Protein AF-A0A1Q7BWZ0-F1 (afdb_monomer)

Sequence (257 aa):
MADEVLAACAPADRGRCTVEPVPTGIAMADAPSRAMRHDTTVRAAVTAIAEGRAHALVSAGMSGAVVTAAALGLGRNPGVRKPALAALLPSQDNPVVLLDVGASPELSAAILLQHAALGAAYAMRLLALPVPRIGLLSIGTEPGKGDRARRAADEALRASQPGYVGTVEGGDVPLGGPADVVVTDGFTGNVLLKGIEGAFALAGGVAPPRQVPRAAALLGVGGTVVVCHGAASGTDLASGIALAARLRQTNLVEVYR

Nearest PDB structures (foldseek):
  6a1k-assembly1_B  TM=8.900E-01  e=2.290E-22  Bacillus subtilis subsp. subtilis str. 168
  1vi1-assembly1_A  TM=9.118E-01  e=1.763E-20  Bacillus subtilis
  1vi1-assembly2_B  TM=8.757E-01  e=1.380E-20  Bacillus subtilis
  1u7n-assembly1_B  TM=8.865E-01  e=1.174E-19  Enterococcus faecalis
  1u7n-assembly1_A  TM=8.856E-01  e=2.601E-19  Enterococcus faecalis

Mean predicted aligned error: 5.03 Å

Radius of gyration: 18.25 Å; Cα contacts (8 Å, |Δi|>4): 504; chains: 1; bounding box: 47×43×49 Å

Secondary structure (DSSP, 8-state):
-HHHHHHHS-TTTGGG------SBPPPTTS-GGGGGSTTBHHHHHHHHHHTTS-SEEEE-S-HHHHHHHHHHHT-BPTT-SS-EEEEEE--SSS-EEEE-SSS-----HHHHHHHHHHHHHHHHHHS--SS--EEEE-S-SSTT-S-HHHHHHHHHHHHH-TTEEEEE-TTHHHH--S-SEEE--HHHHHHHHHHHHHHHHHTT----SS---SEEEEESBSSEEEEE-TT--HHHHHHHHHHHHHHHHTTGGGGG-

pLDDT: mean 90.09, std 9.1, range [47.84, 98.44]

Solvent-accessible surface area (backbone atoms only — not comparable to full-atom values): 13850 Å² total; per-residue (Å²): 108,72,67,57,54,50,65,72,39,56,80,86,52,40,85,78,60,84,88,79,92,59,91,32,78,74,55,82,88,53,64,49,71,62,39,74,45,85,59,28,47,65,34,52,51,32,47,32,37,65,71,66,78,38,78,61,43,73,41,49,51,44,60,57,26,49,50,51,23,38,47,70,60,44,29,57,26,77,94,45,89,69,50,35,22,36,31,54,36,69,28,73,73,46,64,21,33,40,29,14,45,49,56,40,71,70,78,40,29,71,53,46,52,51,43,45,53,53,44,40,54,48,37,32,49,77,68,66,31,94,72,38,29,33,20,39,60,33,86,38,70,56,91,82,43,48,56,74,39,53,43,52,24,52,59,53,35,75,76,70,42,82,42,51,68,49,53,31,41,76,70,46,52,56,42,26,74,82,34,43,25,39,28,41,37,8,51,63,28,29,53,50,51,53,49,51,56,49,52,33,57,73,70,74,49,77,88,60,101,61,92,61,41,57,30,23,39,46,40,47,30,64,49,49,39,27,39,29,44,78,82,56,49,74,67,30,51,52,33,24,49,52,48,44,52,50,46,59,75,49,44,54,61,64,78,48,109

Foldseek 3Di:
DVVVVLVPDDPVCSVVDDDDDFPDEAAQPHDLCVLVDCRYPLLVQLQCCLVVVDFEAEDQHHPSSNLVSQCVSQNFFPPDPFKAWWAFDAAQPDTATEIRQARAQDFALSNQLVRLVQQQLCCCLQVVDVFWAEAEEFQDQDQPGHDPRSNSNQVVCVVDPGNYQYHDYLVCNRHPDRGNYYTDGNVVNNVSVVVVVVVQVVVVHDDHPDDRAQWIWTTRGQHTYIHHHNPDDPVNSVSSVVVSVSCSVSVSNVVRD

Structure (mmCIF, N/CA/C/O backbone):
data_AF-A0A1Q7BWZ0-F1
#
_entry.id   AF-A0A1Q7BWZ0-F1
#
loop_
_atom_site.group_PDB
_atom_site.id
_atom_site.type_symbol
_atom_site.label_atom_id
_atom_site.label_alt_id
_atom_site.label_comp_id
_atom_site.label_asym_id
_atom_site.label_entity_id
_atom_site.label_seq_id
_atom_site.pdbx_PDB_ins_code
_atom_site.Cartn_x
_atom_site.Cartn_y
_atom_site.Cartn_z
_atom_site.occupancy
_atom_site.B_iso_or_equiv
_atom_site.auth_seq_id
_atom_site.auth_comp_id
_atom_site.auth_asym_id
_atom_site.auth_atom_id
_atom_site.pdbx_PDB_model_num
ATOM 1 N N . MET A 1 1 ? -8.675 11.700 24.344 1.00 71.25 1 MET A N 1
ATOM 2 C CA . MET A 1 1 ? -8.642 11.229 22.938 1.00 71.25 1 MET A CA 1
ATOM 3 C C . MET A 1 1 ? -9.980 10.677 22.438 1.00 71.25 1 MET A C 1
ATOM 5 O O . MET A 1 1 ? -10.543 11.297 21.552 1.00 71.25 1 MET A O 1
ATOM 9 N N . ALA A 1 2 ? -10.524 9.557 22.944 1.00 79.19 2 ALA A N 1
ATOM 10 C CA . ALA A 1 2 ? -11.797 9.019 22.419 1.00 79.19 2 ALA A CA 1
ATOM 11 C C . ALA A 1 2 ? -12.979 9.995 22.597 1.00 79.19 2 ALA A C 1
ATOM 13 O O . ALA A 1 2 ? -13.731 10.233 21.654 1.00 79.19 2 ALA A O 1
ATOM 14 N N . ASP A 1 3 ? -13.070 10.635 23.765 1.00 82.50 3 ASP A N 1
ATOM 15 C CA . ASP A 1 3 ? -14.103 11.638 24.049 1.00 82.50 3 ASP A CA 1
ATOM 16 C C . ASP A 1 3 ? -13.987 12.877 23.151 1.00 82.50 3 ASP A C 1
ATOM 18 O O . ASP A 1 3 ? -14.999 13.439 22.747 1.00 82.50 3 ASP A O 1
ATOM 22 N N . GLU A 1 4 ? -12.767 13.274 22.774 1.00 81.50 4 GLU A N 1
ATOM 23 C CA . GLU A 1 4 ? -12.532 14.385 21.840 1.00 81.50 4 GLU A CA 1
ATOM 24 C C . GLU A 1 4 ? -13.039 14.048 20.434 1.00 81.50 4 GLU A C 1
ATOM 26 O O . GLU A 1 4 ? -13.684 14.878 19.794 1.00 81.50 4 GLU A O 1
ATOM 31 N N . VAL A 1 5 ? -12.804 12.815 19.966 1.00 80.00 5 VAL A N 1
ATOM 32 C CA . VAL A 1 5 ? -13.324 12.343 18.674 1.00 80.00 5 VAL A CA 1
ATOM 33 C C . VAL A 1 5 ? -14.853 12.319 18.693 1.00 80.00 5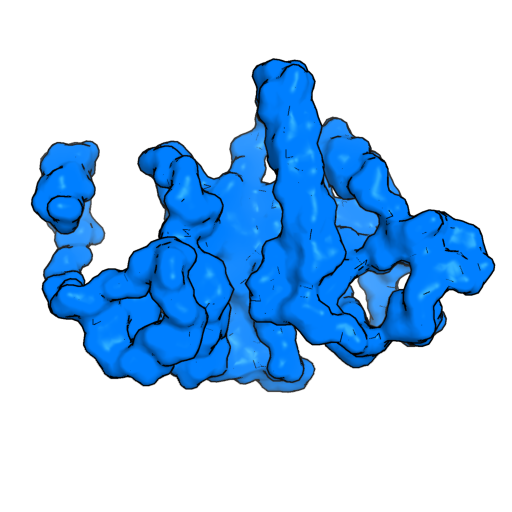 VAL A C 1
ATOM 35 O O . VAL A 1 5 ? -15.482 12.856 17.785 1.00 80.00 5 VAL A O 1
ATOM 38 N N . LEU A 1 6 ? -15.464 11.766 19.746 1.00 85.00 6 LEU A N 1
ATOM 39 C CA . LEU A 1 6 ? -16.923 11.734 19.891 1.00 85.00 6 LEU A CA 1
ATOM 40 C C . LEU A 1 6 ? -17.533 13.138 19.997 1.00 85.00 6 LEU A C 1
ATOM 42 O O . LEU A 1 6 ? -18.610 13.390 19.451 1.00 85.00 6 LEU A O 1
ATOM 46 N N . ALA A 1 7 ? -16.855 14.062 20.680 1.00 85.12 7 ALA A N 1
ATOM 47 C CA . ALA A 1 7 ? -17.281 15.451 20.783 1.00 85.12 7 ALA A CA 1
ATOM 48 C C . ALA A 1 7 ? -17.252 16.157 19.420 1.00 85.12 7 ALA A C 1
ATOM 50 O O . ALA A 1 7 ? -18.173 16.923 19.129 1.00 85.12 7 ALA A O 1
ATOM 51 N N . ALA A 1 8 ? -16.251 15.855 18.585 1.00 83.19 8 ALA A N 1
ATOM 52 C CA . ALA A 1 8 ? -16.118 16.377 17.226 1.00 83.19 8 ALA A CA 1
ATOM 53 C C . ALA A 1 8 ? -17.147 15.791 16.238 1.00 83.19 8 ALA A C 1
ATOM 55 O O . ALA A 1 8 ? -17.442 16.418 15.220 1.00 83.19 8 ALA A O 1
ATOM 56 N N . CYS A 1 9 ? -17.719 14.616 16.521 1.00 84.19 9 CYS A N 1
ATOM 57 C CA . CYS A 1 9 ? -18.805 14.054 15.721 1.00 84.19 9 CYS A CA 1
ATOM 58 C C . CYS A 1 9 ? -20.112 14.842 15.896 1.00 84.19 9 CYS A C 1
ATOM 60 O O . CYS A 1 9 ? -20.483 15.243 17.008 1.00 84.19 9 CYS A O 1
ATOM 62 N N . ALA A 1 10 ? -20.863 14.981 14.797 1.00 89.06 10 ALA A N 1
ATOM 63 C CA . ALA A 1 10 ? -22.220 15.511 14.836 1.00 89.06 10 ALA A CA 1
ATOM 64 C C . ALA A 1 10 ? -23.085 14.677 15.805 1.00 89.06 10 ALA A C 1
ATOM 66 O O . ALA A 1 10 ? -22.943 13.451 15.834 1.00 89.06 10 ALA A O 1
ATOM 67 N N . PRO A 1 11 ? -24.005 15.286 16.581 1.00 88.56 11 PRO A N 1
ATOM 68 C CA . PRO A 1 11 ? -24.795 14.561 17.579 1.00 88.56 11 PRO A CA 1
ATOM 69 C C . PRO A 1 11 ? -25.530 13.333 17.025 1.00 88.56 11 PRO A C 1
ATOM 71 O O . PRO A 1 11 ? -25.586 12.306 17.694 1.00 88.56 11 PRO A O 1
ATOM 74 N N . ALA A 1 12 ? -26.028 13.419 15.786 1.00 90.00 12 ALA A N 1
ATOM 75 C CA . ALA A 1 12 ? -26.708 12.321 15.100 1.00 90.00 12 ALA A CA 1
ATOM 76 C C . ALA A 1 12 ? -25.783 11.132 14.762 1.00 90.00 12 ALA A C 1
ATOM 78 O O . ALA A 1 12 ? -26.252 10.000 14.680 1.00 90.00 12 ALA A O 1
ATOM 79 N N . ASP A 1 13 ? -24.476 11.363 14.605 1.00 89.19 13 ASP A N 1
ATOM 80 C CA . ASP A 1 13 ? -23.501 10.321 14.266 1.00 89.19 13 ASP A CA 1
ATOM 81 C C . ASP A 1 13 ? -22.864 9.667 15.496 1.00 89.19 13 ASP A C 1
ATOM 83 O O . ASP A 1 13 ? -22.322 8.570 15.386 1.00 89.19 13 ASP A O 1
ATOM 87 N N . ARG A 1 14 ? -22.969 10.274 16.688 1.00 88.88 14 ARG A N 1
ATOM 88 C CA . ARG A 1 14 ? -22.376 9.720 17.922 1.00 88.88 14 ARG A CA 1
ATOM 89 C C . ARG A 1 14 ? -22.891 8.319 18.249 1.00 88.88 14 ARG A C 1
ATOM 91 O O . ARG A 1 14 ? -22.122 7.487 18.711 1.00 88.88 14 ARG A O 1
ATOM 98 N N . GLY A 1 15 ? -24.161 8.033 17.947 1.00 88.00 15 GLY A N 1
ATOM 99 C CA . GLY A 1 15 ? -24.757 6.701 18.122 1.00 88.00 15 GLY A CA 1
ATOM 100 C C . GLY A 1 15 ? -24.202 5.626 17.177 1.00 88.00 15 GLY A C 1
ATOM 101 O O . GLY A 1 15 ? -24.480 4.447 17.364 1.00 88.00 15 GLY A O 1
ATOM 102 N N . ARG A 1 16 ? -23.414 6.016 16.168 1.00 89.62 16 ARG A N 1
ATOM 103 C CA . ARG A 1 16 ? -22.746 5.121 15.210 1.00 89.62 16 ARG A CA 1
ATOM 104 C C . ARG A 1 16 ? -21.278 4.876 15.568 1.00 89.62 16 ARG A C 1
ATOM 106 O O . ARG A 1 16 ? -20.584 4.175 14.835 1.00 89.62 16 ARG A O 1
ATOM 113 N N . CYS A 1 17 ? -20.800 5.459 16.665 1.00 91.00 17 CYS A N 1
ATOM 114 C CA . CYS A 1 17 ? -19.444 5.294 17.161 1.00 91.00 17 CYS A CA 1
ATOM 115 C C . CYS A 1 17 ? -19.448 4.400 18.402 1.00 91.00 17 CYS A C 1
ATOM 117 O O . CYS A 1 17 ? -20.231 4.596 19.329 1.00 91.00 17 CYS A O 1
ATOM 119 N N . THR A 1 18 ? -18.531 3.439 18.446 1.00 91.00 18 THR A N 1
ATOM 120 C CA . THR A 1 18 ? -18.278 2.613 19.630 1.00 91.00 18 THR A CA 1
ATOM 121 C C . THR A 1 18 ? -16.829 2.799 20.044 1.00 91.00 18 THR A C 1
ATOM 123 O O . THR A 1 18 ? -15.936 2.802 19.198 1.00 91.00 18 THR A O 1
ATOM 126 N N . VAL A 1 19 ? -16.600 2.977 21.344 1.00 91.31 19 VAL A N 1
ATOM 127 C CA . VAL A 1 19 ? -15.260 3.109 21.918 1.00 91.31 19 VAL A CA 1
ATOM 128 C C . VAL A 1 19 ? -14.919 1.813 22.635 1.00 91.31 19 VAL A C 1
ATOM 130 O O . VAL A 1 19 ? -15.616 1.417 23.565 1.00 91.31 19 VAL A O 1
ATOM 133 N N . GLU A 1 20 ? -13.839 1.170 22.203 1.00 91.00 20 GLU A N 1
ATOM 134 C CA . GLU A 1 20 ? -13.251 0.015 22.878 1.00 91.00 20 GLU A CA 1
ATOM 135 C C . GLU A 1 20 ? -12.001 0.494 23.638 1.00 91.00 20 GLU A C 1
ATOM 137 O O . GLU A 1 20 ? -11.030 0.920 23.004 1.00 91.00 20 GLU A O 1
ATOM 142 N N . PRO A 1 21 ? -12.007 0.501 24.984 1.00 90.56 21 PRO A N 1
ATOM 143 C CA . PRO A 1 21 ? -10.833 0.881 25.759 1.00 90.56 21 PRO A CA 1
ATOM 144 C C . PRO A 1 21 ? -9.705 -0.136 25.574 1.00 90.56 21 PRO A C 1
ATOM 146 O O . PRO A 1 21 ? -9.876 -1.321 25.850 1.00 90.56 21 PRO A O 1
ATOM 149 N N . VAL A 1 22 ? -8.530 0.337 25.155 1.00 91.12 22 VAL A N 1
ATOM 150 C CA . VAL A 1 22 ? -7.322 -0.486 25.018 1.00 91.12 22 VAL A CA 1
ATOM 151 C C . VAL A 1 22 ? -6.174 0.216 25.748 1.00 91.12 22 VAL A C 1
ATOM 153 O O . VAL A 1 22 ? -5.953 1.404 25.506 1.00 91.12 22 VAL A O 1
ATOM 156 N N . PRO A 1 23 ? -5.448 -0.471 26.647 1.00 84.81 23 PRO A N 1
ATOM 157 C CA . PRO A 1 23 ? -4.527 0.182 27.577 1.00 84.81 23 PRO A CA 1
ATOM 158 C C . PRO A 1 23 ? -3.247 0.706 26.916 1.00 84.81 23 PRO A C 1
ATOM 160 O O . PRO A 1 23 ? -2.668 1.672 27.411 1.00 84.81 23 PRO A O 1
ATOM 163 N N . THR A 1 24 ? -2.805 0.103 25.806 1.00 89.12 24 THR A N 1
ATOM 164 C CA . THR A 1 24 ? -1.484 0.388 25.235 1.00 89.12 24 THR A CA 1
ATOM 165 C C . THR A 1 24 ? -1.582 0.885 23.791 1.00 89.12 24 THR A C 1
ATOM 167 O O . THR A 1 24 ? -1.997 0.171 22.879 1.00 89.12 24 THR A O 1
ATOM 170 N N . GLY A 1 25 ? -1.149 2.123 23.552 1.00 87.44 25 GLY A N 1
ATOM 171 C CA . GLY A 1 25 ? -0.831 2.627 22.213 1.00 87.44 25 GLY A CA 1
ATOM 172 C C . GLY A 1 25 ? 0.636 2.368 21.862 1.00 87.44 25 GLY A C 1
ATOM 173 O O . GLY A 1 25 ? 1.481 2.294 22.750 1.00 87.44 25 GLY A O 1
ATOM 174 N N . ILE A 1 26 ? 0.949 2.246 20.570 1.00 88.44 26 ILE A N 1
ATOM 175 C CA . ILE A 1 26 ? 2.337 2.180 20.085 1.00 88.44 26 ILE A CA 1
ATOM 176 C C . ILE A 1 26 ? 2.735 3.575 19.617 1.00 88.44 26 ILE A C 1
ATOM 178 O O . ILE A 1 26 ? 2.103 4.125 18.712 1.00 88.44 26 ILE A O 1
ATOM 182 N N . ALA A 1 27 ? 3.765 4.146 20.233 1.00 87.50 27 ALA A N 1
ATOM 183 C CA . ALA A 1 27 ? 4.277 5.459 19.864 1.00 87.50 27 ALA A CA 1
ATOM 184 C C . ALA A 1 27 ? 5.123 5.394 18.580 1.00 87.50 27 ALA A C 1
ATOM 186 O O . ALA A 1 27 ? 5.663 4.351 18.224 1.00 87.50 27 ALA A O 1
ATOM 187 N N . MET A 1 28 ? 5.309 6.529 17.901 1.00 84.19 28 MET A N 1
ATOM 188 C CA . MET A 1 28 ? 6.126 6.590 16.674 1.00 84.19 28 MET A CA 1
ATOM 189 C C . MET A 1 28 ? 7.615 6.294 16.908 1.00 84.19 28 MET A C 1
ATOM 191 O O . MET A 1 28 ? 8.310 5.902 15.977 1.00 84.19 28 MET A O 1
ATOM 195 N N . ALA A 1 29 ? 8.097 6.482 18.139 1.00 83.81 29 ALA A N 1
ATOM 196 C CA . ALA A 1 29 ? 9.470 6.180 18.545 1.00 83.81 29 ALA A CA 1
ATOM 197 C C . ALA A 1 29 ? 9.644 4.748 19.086 1.00 83.81 29 ALA A C 1
ATOM 199 O O . ALA A 1 29 ? 10.757 4.352 19.431 1.00 83.81 29 ALA A O 1
ATOM 200 N N . ASP A 1 30 ? 8.560 3.975 19.200 1.00 83.12 30 ASP A N 1
ATOM 201 C CA . ASP A 1 30 ? 8.634 2.594 19.663 1.00 83.12 30 ASP A CA 1
ATOM 202 C C . ASP A 1 30 ? 9.200 1.665 18.581 1.00 83.12 30 ASP A C 1
ATOM 204 O O . ASP A 1 30 ? 9.053 1.884 17.380 1.00 83.12 30 ASP A O 1
ATOM 208 N N . ALA A 1 31 ? 9.793 0.549 19.008 1.00 80.44 31 ALA A N 1
ATOM 209 C CA . ALA A 1 31 ? 10.188 -0.507 18.083 1.00 80.44 31 ALA A CA 1
ATOM 210 C C . ALA A 1 31 ? 8.950 -1.201 17.464 1.00 80.44 31 ALA A C 1
ATOM 212 O O . ALA A 1 31 ? 8.023 -1.549 18.205 1.00 80.44 31 ALA A O 1
ATOM 213 N N . PRO A 1 32 ? 8.947 -1.530 16.153 1.00 73.12 32 PRO A N 1
ATOM 214 C CA . PRO A 1 32 ? 7.844 -2.253 15.502 1.00 73.12 32 PRO A CA 1
ATOM 215 C C . PRO A 1 32 ? 7.463 -3.577 16.157 1.00 73.12 32 PRO A C 1
ATOM 217 O O . PRO A 1 32 ? 6.287 -3.936 16.181 1.00 73.12 32 PRO A O 1
ATOM 220 N N . SER A 1 33 ? 8.427 -4.265 16.770 1.00 77.94 33 SER A N 1
ATOM 221 C CA . SER A 1 33 ? 8.197 -5.507 17.512 1.00 77.94 33 SER A CA 1
ATOM 222 C C . SER A 1 33 ? 7.242 -5.347 18.700 1.00 77.94 33 SER A C 1
ATOM 224 O O . SER A 1 33 ? 6.630 -6.330 19.114 1.00 77.94 33 SER A O 1
ATOM 226 N N . ARG A 1 34 ? 7.020 -4.129 19.224 1.00 79.00 34 ARG A N 1
ATOM 227 C CA . ARG A 1 34 ? 5.993 -3.894 20.256 1.00 79.00 34 ARG A CA 1
ATOM 228 C C . ARG A 1 34 ? 4.581 -4.232 19.782 1.00 79.00 34 ARG A C 1
ATOM 230 O O . ARG A 1 34 ? 3.763 -4.610 20.615 1.00 79.00 34 ARG A O 1
ATOM 237 N N . ALA A 1 35 ? 4.315 -4.197 18.476 1.00 76.00 35 ALA A N 1
ATOM 238 C CA . ALA A 1 35 ? 3.039 -4.628 17.902 1.00 76.00 35 ALA A CA 1
ATOM 239 C C . ALA A 1 35 ? 2.723 -6.113 18.139 1.00 76.00 35 ALA A C 1
ATOM 241 O O . ALA A 1 35 ? 1.574 -6.526 18.015 1.00 76.00 35 ALA A O 1
ATOM 242 N N . MET A 1 36 ? 3.723 -6.916 18.517 1.00 75.25 36 MET A N 1
ATOM 243 C CA . MET A 1 36 ? 3.538 -8.325 18.864 1.00 75.25 36 MET A CA 1
ATOM 244 C C . MET A 1 36 ? 2.904 -8.520 20.250 1.00 75.25 36 MET A C 1
ATOM 246 O O . MET A 1 36 ? 2.445 -9.620 20.559 1.00 75.25 36 MET A O 1
ATOM 250 N N . ARG A 1 37 ? 2.847 -7.482 21.097 1.00 77.00 37 ARG A N 1
ATOM 251 C CA . ARG A 1 37 ? 2.166 -7.553 22.399 1.00 77.00 37 ARG A CA 1
ATOM 252 C C . ARG A 1 37 ? 0.649 -7.659 22.221 1.00 77.00 37 ARG A C 1
ATOM 254 O O . ARG A 1 37 ? 0.099 -7.211 21.218 1.00 77.00 37 ARG A O 1
ATOM 261 N N . HIS A 1 38 ? -0.023 -8.324 23.159 1.00 69.25 38 HIS A N 1
ATOM 262 C CA . HIS A 1 38 ? -1.456 -8.645 23.060 1.00 69.25 38 HIS A CA 1
ATOM 263 C C . HIS A 1 38 ? -2.378 -7.451 23.316 1.00 69.25 38 HIS A C 1
ATOM 265 O O . HIS A 1 38 ? -3.506 -7.440 22.841 1.00 69.25 38 HIS A O 1
ATOM 271 N N . ASP A 1 39 ? -1.887 -6.435 24.008 1.00 81.38 39 ASP A N 1
ATOM 272 C CA . ASP A 1 39 ? -2.659 -5.359 24.620 1.00 81.38 39 ASP A CA 1
ATOM 273 C C . ASP A 1 39 ? -2.573 -4.028 23.854 1.00 81.38 39 ASP A C 1
ATOM 275 O O . ASP A 1 39 ? -2.788 -2.968 24.437 1.00 81.38 39 ASP A O 1
ATOM 279 N N . THR A 1 40 ? -2.247 -4.061 22.555 1.00 91.88 40 THR A N 1
ATOM 280 C CA . THR A 1 40 ? -2.053 -2.842 21.751 1.00 91.88 40 THR A CA 1
ATOM 281 C C . THR A 1 40 ? -3.288 -2.451 20.939 1.00 91.88 40 THR A C 1
ATOM 283 O O . THR A 1 40 ? -3.988 -3.316 20.411 1.00 91.88 40 THR A O 1
ATOM 286 N N . THR A 1 41 ? -3.531 -1.145 20.765 1.00 93.69 41 THR A N 1
ATOM 287 C CA . THR A 1 41 ? -4.670 -0.608 19.985 1.00 93.69 41 THR A CA 1
ATOM 288 C C . THR A 1 41 ? -4.737 -1.174 18.568 1.00 93.69 41 THR A C 1
ATOM 290 O O . THR A 1 41 ? -5.802 -1.569 18.099 1.00 93.69 41 THR A O 1
ATOM 293 N N . VAL A 1 42 ? -3.590 -1.270 17.890 1.00 93.94 42 VAL A N 1
ATOM 294 C CA . VAL A 1 42 ? -3.507 -1.819 16.531 1.00 93.94 42 VAL A CA 1
ATOM 295 C C . VAL A 1 42 ? -3.880 -3.300 16.488 1.00 93.94 42 VAL A C 1
ATOM 297 O O . VAL A 1 42 ? -4.541 -3.742 15.551 1.00 93.94 42 VAL A O 1
ATOM 300 N N . ARG A 1 43 ? -3.508 -4.070 17.516 1.00 93.06 43 ARG A N 1
ATOM 301 C CA . ARG A 1 43 ? -3.830 -5.491 17.582 1.00 93.06 43 ARG A CA 1
ATOM 302 C C . ARG A 1 43 ? -5.290 -5.725 17.936 1.00 93.06 43 ARG A C 1
ATOM 304 O O . ARG A 1 43 ? -5.904 -6.569 17.300 1.00 93.06 43 ARG A O 1
ATOM 311 N N . ALA A 1 44 ? -5.853 -4.960 18.869 1.00 94.62 44 ALA A N 1
ATOM 312 C CA . ALA A 1 44 ? -7.284 -5.004 19.168 1.00 94.62 44 ALA A CA 1
ATOM 313 C C . ALA A 1 44 ? -8.123 -4.747 17.904 1.00 94.62 44 ALA A C 1
ATOM 315 O O . ALA A 1 44 ? -9.049 -5.498 17.603 1.00 94.62 44 ALA A O 1
ATOM 316 N N . ALA A 1 45 ? -7.727 -3.759 17.095 1.00 95.75 45 ALA A N 1
ATOM 317 C CA . ALA A 1 45 ? -8.416 -3.457 15.847 1.00 95.75 45 ALA A CA 1
ATOM 318 C C . ALA A 1 45 ? -8.255 -4.561 14.780 1.00 95.75 45 ALA A C 1
ATOM 320 O O . ALA A 1 45 ? -9.207 -4.869 14.065 1.00 95.75 45 ALA A O 1
ATOM 321 N N . VAL A 1 46 ? -7.085 -5.207 14.697 1.00 96.19 46 VAL A N 1
ATOM 322 C CA . VAL A 1 46 ? -6.885 -6.401 13.855 1.00 96.19 46 VAL A CA 1
ATOM 323 C C . VAL A 1 46 ? -7.750 -7.575 14.331 1.00 96.19 46 VAL A C 1
ATOM 325 O O . VAL A 1 46 ? -8.398 -8.220 13.509 1.00 96.19 46 VAL A O 1
ATOM 328 N N . THR A 1 47 ? -7.811 -7.830 15.639 1.00 95.38 47 THR A N 1
ATOM 329 C CA . THR A 1 47 ? -8.662 -8.871 16.233 1.00 95.38 47 THR A CA 1
ATOM 330 C C . THR A 1 47 ? -10.135 -8.626 15.919 1.00 95.38 47 THR A C 1
ATOM 332 O O . THR A 1 47 ? -10.832 -9.557 15.532 1.00 95.38 47 THR A O 1
ATOM 335 N N . ALA A 1 48 ? -10.605 -7.376 15.986 1.00 96.19 48 ALA A N 1
ATOM 336 C CA . ALA A 1 48 ? -11.979 -7.036 15.625 1.00 96.19 48 ALA A CA 1
ATOM 337 C C . ALA A 1 48 ? -12.322 -7.417 14.175 1.00 96.19 48 ALA A C 1
ATOM 339 O O . ALA A 1 48 ? -13.438 -7.858 13.909 1.00 96.19 48 ALA A O 1
ATOM 340 N N . ILE A 1 49 ? -11.373 -7.301 13.241 1.00 96.44 49 ILE A N 1
ATOM 341 C CA . ILE A 1 49 ? -11.562 -7.773 11.860 1.00 96.44 49 ILE A CA 1
ATOM 342 C C . ILE A 1 49 ? -11.552 -9.300 11.799 1.00 96.44 49 ILE A C 1
ATOM 344 O O . ILE A 1 49 ? -12.433 -9.887 11.174 1.00 96.44 49 ILE A O 1
ATOM 348 N N . ALA A 1 50 ? -10.585 -9.947 12.454 1.00 95.31 50 ALA A N 1
ATOM 349 C CA . ALA A 1 50 ? -10.461 -11.406 12.460 1.00 95.31 50 ALA A CA 1
ATOM 350 C C . ALA A 1 50 ? -11.708 -12.105 13.037 1.00 95.31 50 ALA A C 1
ATOM 352 O O . ALA A 1 50 ? -12.108 -13.158 12.552 1.00 95.31 50 ALA A O 1
ATOM 353 N N . GLU A 1 51 ? -12.351 -11.493 14.034 1.00 95.62 51 GLU A N 1
ATOM 354 C CA . GLU A 1 51 ? -13.581 -11.976 14.676 1.00 95.62 51 GLU A CA 1
ATOM 355 C C . GLU A 1 51 ? -14.867 -11.540 13.949 1.00 95.62 51 GLU A C 1
ATOM 357 O O . GLU A 1 51 ? -15.968 -11.838 14.4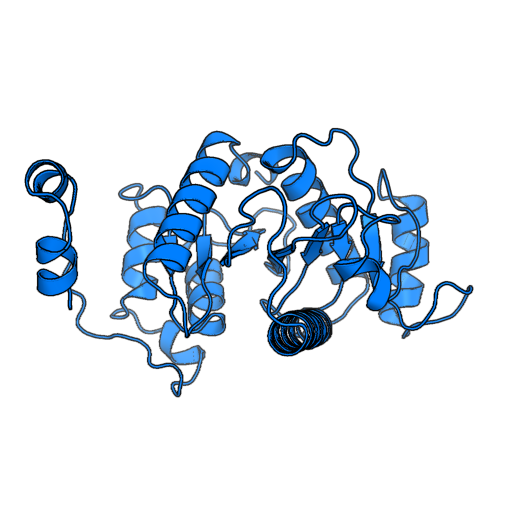06 1.00 95.62 51 GLU A O 1
ATOM 362 N N . GLY A 1 52 ? -14.761 -10.803 12.838 1.00 94.62 52 GLY A N 1
ATOM 363 C CA . GLY A 1 52 ? -15.916 -10.327 12.071 1.00 94.62 52 GLY A CA 1
ATOM 364 C C . GLY A 1 52 ? -16.706 -9.189 12.730 1.00 94.62 52 GLY A C 1
ATOM 365 O O . GLY A 1 52 ? -17.789 -8.847 12.259 1.00 94.62 52 GLY A O 1
ATOM 366 N N . ARG A 1 53 ? -16.175 -8.568 13.790 1.00 95.69 53 ARG A N 1
ATOM 367 C CA . ARG A 1 53 ? -16.761 -7.381 14.443 1.00 95.69 53 ARG A CA 1
ATOM 368 C C . ARG A 1 53 ? -16.517 -6.090 13.658 1.00 95.69 53 ARG A C 1
ATOM 370 O O . ARG A 1 53 ? -17.240 -5.115 13.843 1.00 95.69 53 ARG A O 1
ATOM 377 N N . ALA A 1 54 ? -15.511 -6.072 12.785 1.00 95.69 54 ALA A N 1
ATOM 378 C CA . ALA A 1 54 ? -15.170 -4.945 11.923 1.00 95.69 54 ALA A CA 1
ATOM 379 C C . ALA A 1 54 ? -14.828 -5.403 10.497 1.00 95.69 54 ALA A C 1
ATOM 381 O O . ALA A 1 54 ? -14.375 -6.520 10.273 1.00 95.69 54 ALA A O 1
ATOM 382 N N . HIS A 1 55 ? -15.009 -4.510 9.520 1.00 95.31 55 HIS A N 1
ATOM 383 C CA . HIS A 1 55 ? -14.723 -4.802 8.107 1.00 95.31 55 HIS A CA 1
ATOM 384 C C . HIS A 1 55 ? -13.371 -4.268 7.625 1.00 95.31 55 HIS A C 1
ATOM 386 O O . HIS A 1 55 ? -12.843 -4.756 6.627 1.00 95.31 55 HIS A O 1
ATOM 392 N N . ALA A 1 56 ? -12.840 -3.238 8.282 1.00 96.94 56 ALA A N 1
ATOM 393 C CA . ALA A 1 56 ? -11.599 -2.597 7.885 1.00 96.94 56 ALA A CA 1
ATOM 394 C C . ALA A 1 56 ? -10.910 -1.908 9.067 1.00 96.94 56 ALA A C 1
ATOM 396 O O . ALA A 1 56 ? -11.564 -1.502 10.027 1.00 96.94 56 ALA A O 1
ATOM 397 N N . LEU A 1 57 ? -9.593 -1.744 8.950 1.00 96.88 57 LEU A N 1
ATOM 398 C CA . LEU A 1 57 ? -8.737 -1.002 9.872 1.00 96.88 57 LEU A CA 1
ATOM 399 C C . LEU A 1 57 ? -8.210 0.237 9.157 1.00 96.88 57 LEU A C 1
ATOM 401 O O . LEU A 1 57 ? -7.659 0.127 8.065 1.00 96.88 57 LEU A O 1
ATOM 405 N N . VAL A 1 58 ? -8.318 1.395 9.804 1.00 96.88 58 VAL A N 1
ATOM 406 C CA . VAL A 1 58 ? -7.635 2.629 9.402 1.00 96.88 58 VAL A CA 1
ATOM 407 C C . VAL A 1 58 ? -6.745 3.067 10.555 1.00 96.88 58 VAL A C 1
ATOM 409 O O . VAL A 1 58 ? -7.203 3.140 11.694 1.00 96.88 58 VAL A O 1
ATOM 412 N N . SER A 1 59 ? -5.473 3.349 10.286 1.00 94.94 59 SER A N 1
ATOM 413 C CA . SER A 1 59 ? -4.533 3.790 11.317 1.00 94.94 59 SER A CA 1
ATOM 414 C C . SER A 1 59 ? -3.601 4.873 10.795 1.00 94.94 59 SER A C 1
ATOM 416 O O . SER A 1 59 ? -3.034 4.726 9.721 1.00 94.94 59 SER A O 1
ATOM 418 N N . ALA A 1 60 ? -3.406 5.931 11.581 1.00 92.12 60 ALA A N 1
ATOM 419 C CA . ALA A 1 60 ? -2.313 6.894 11.406 1.00 92.12 60 ALA A CA 1
ATOM 420 C C . ALA A 1 60 ? -1.116 6.584 12.331 1.00 92.12 60 ALA A C 1
ATOM 422 O O . ALA A 1 60 ? -0.252 7.429 12.542 1.00 92.12 60 ALA A O 1
ATOM 423 N N . GLY A 1 61 ? -1.091 5.396 12.945 1.00 89.75 61 GLY A N 1
ATOM 424 C CA . GLY A 1 61 ? 0.018 4.950 13.782 1.00 89.75 61 GLY A CA 1
ATOM 425 C C . GLY A 1 61 ? 1.225 4.503 12.959 1.00 89.75 61 GLY A C 1
ATOM 426 O O . GLY A 1 61 ? 1.232 4.554 11.731 1.00 89.75 61 GLY A O 1
ATOM 427 N N . MET A 1 62 ? 2.258 4.013 13.643 1.00 90.56 62 MET A N 1
ATOM 428 C CA . MET A 1 62 ? 3.481 3.556 12.988 1.00 90.56 62 MET A CA 1
ATOM 429 C C . MET A 1 62 ? 3.194 2.447 11.960 1.00 90.56 62 MET A C 1
ATOM 431 O O . MET A 1 62 ? 2.7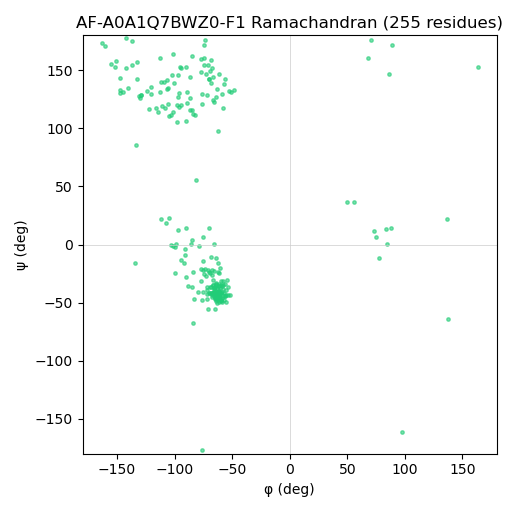96 1.340 12.331 1.00 90.56 62 MET A O 1
ATOM 435 N N . SER A 1 63 ? 3.478 2.709 10.679 1.00 91.56 63 SER A N 1
ATOM 436 C CA . SER A 1 63 ? 3.186 1.791 9.567 1.00 91.56 63 SER A CA 1
ATOM 437 C C . SER A 1 63 ? 3.727 0.381 9.805 1.00 91.56 63 SER A C 1
ATOM 439 O O . SER A 1 63 ? 3.005 -0.593 9.620 1.00 91.56 63 SER A O 1
ATOM 441 N N . GLY A 1 64 ? 4.964 0.255 10.302 1.00 90.75 64 GLY A N 1
ATOM 442 C CA . GLY A 1 64 ? 5.574 -1.046 10.597 1.00 90.75 64 GLY A CA 1
ATOM 443 C C . GLY A 1 64 ? 4.814 -1.861 11.651 1.00 90.75 64 GLY A C 1
ATOM 444 O O . GLY A 1 64 ? 4.708 -3.080 11.520 1.00 90.75 64 GLY A O 1
ATOM 445 N N . ALA A 1 65 ? 4.228 -1.206 12.660 1.00 92.50 65 ALA A N 1
ATOM 446 C CA . ALA A 1 65 ? 3.386 -1.875 13.650 1.00 92.50 65 ALA A CA 1
ATOM 447 C C . ALA A 1 65 ? 2.066 -2.357 13.036 1.00 92.50 65 ALA A C 1
ATOM 449 O O . ALA A 1 65 ? 1.653 -3.484 13.298 1.00 92.50 65 ALA A O 1
ATOM 450 N N . VAL A 1 66 ? 1.440 -1.539 12.184 1.00 95.19 66 VAL A N 1
ATOM 451 C CA . VAL A 1 66 ? 0.198 -1.900 11.482 1.00 95.19 66 VAL A CA 1
ATOM 452 C C . VAL A 1 66 ? 0.422 -3.076 10.538 1.00 95.19 66 VAL A C 1
ATOM 454 O O . VAL A 1 66 ? -0.316 -4.056 10.603 1.00 95.19 66 VAL A O 1
ATOM 457 N N . VAL A 1 67 ? 1.474 -3.021 9.719 1.00 94.50 67 VAL A N 1
ATOM 458 C CA . VAL A 1 67 ? 1.850 -4.105 8.799 1.00 94.50 67 VAL A CA 1
ATOM 459 C C . VAL A 1 67 ? 2.126 -5.396 9.568 1.00 94.50 67 VAL A C 1
ATOM 461 O O . VAL A 1 67 ? 1.604 -6.448 9.203 1.00 94.50 67 VAL A O 1
ATOM 464 N N . THR A 1 68 ? 2.890 -5.318 10.662 1.00 92.81 68 THR A N 1
ATOM 465 C CA . THR A 1 68 ? 3.219 -6.483 11.497 1.00 92.81 68 THR A CA 1
ATOM 466 C C . THR A 1 68 ? 1.969 -7.088 12.131 1.00 92.81 68 THR A C 1
ATOM 468 O O . THR A 1 68 ? 1.739 -8.290 12.009 1.00 92.81 68 THR A O 1
ATOM 471 N N . ALA A 1 69 ? 1.139 -6.266 12.779 1.00 94.44 69 ALA A N 1
ATOM 472 C CA . ALA A 1 69 ? -0.079 -6.726 13.437 1.00 94.44 69 ALA A CA 1
ATOM 473 C C . ALA A 1 69 ? -1.055 -7.354 12.433 1.00 94.44 69 ALA A C 1
ATOM 475 O O . ALA A 1 69 ? -1.571 -8.439 12.688 1.00 94.44 69 ALA A O 1
ATOM 476 N N . ALA A 1 70 ? -1.261 -6.721 11.274 1.00 95.50 70 ALA A N 1
ATOM 477 C CA . ALA A 1 70 ? -2.147 -7.232 10.233 1.00 95.50 70 ALA A CA 1
ATOM 478 C C . ALA A 1 70 ? -1.640 -8.554 9.644 1.00 95.50 70 ALA A C 1
ATOM 480 O O . ALA A 1 70 ? -2.407 -9.507 9.542 1.00 95.50 70 ALA A O 1
ATOM 481 N N . ALA A 1 71 ? -0.351 -8.652 9.308 1.00 93.62 71 ALA A N 1
ATOM 482 C CA . ALA A 1 71 ? 0.218 -9.871 8.734 1.00 93.62 71 ALA A CA 1
ATOM 483 C C . ALA A 1 71 ? 0.165 -11.067 9.699 1.00 93.62 71 ALA A C 1
ATOM 485 O O . ALA A 1 71 ? -0.020 -12.200 9.254 1.00 93.62 71 ALA A O 1
ATOM 486 N N . LEU A 1 72 ? 0.334 -10.826 11.005 1.00 92.56 72 LEU A N 1
ATOM 487 C CA . LEU A 1 72 ? 0.260 -11.867 12.034 1.00 92.56 72 LEU A CA 1
ATOM 488 C C . LEU A 1 72 ? -1.180 -12.225 12.412 1.00 92.56 72 LEU A C 1
ATOM 490 O O . LEU A 1 72 ? -1.471 -13.398 12.618 1.00 92.56 72 LEU A O 1
ATOM 494 N N . GLY A 1 73 ? -2.064 -11.232 12.530 1.00 94.12 73 GLY A N 1
ATOM 495 C CA . GLY A 1 73 ? -3.424 -11.429 13.032 1.00 94.12 73 GLY A CA 1
ATOM 496 C C . GLY A 1 73 ? -4.451 -11.788 11.959 1.00 94.12 73 GLY A C 1
ATOM 497 O O . GLY A 1 73 ? -5.332 -12.595 12.224 1.00 94.12 73 GLY A O 1
ATOM 498 N N . LEU A 1 74 ? -4.333 -11.233 10.749 1.00 95.44 74 LEU A N 1
ATOM 499 C CA . LEU A 1 74 ? -5.221 -11.550 9.618 1.00 95.44 74 LEU A CA 1
ATOM 500 C C . LEU A 1 74 ? -4.649 -12.641 8.710 1.00 95.44 74 LEU A C 1
ATOM 502 O O . LEU A 1 74 ? -5.354 -13.162 7.849 1.00 95.44 74 LEU A O 1
ATOM 506 N N . GLY A 1 75 ? -3.363 -12.958 8.870 1.00 94.44 75 GLY A N 1
ATOM 507 C CA . GLY A 1 75 ? -2.640 -13.829 7.958 1.00 94.44 75 GLY A CA 1
ATOM 508 C C . GLY A 1 75 ? -2.372 -13.181 6.597 1.00 94.44 75 GLY A C 1
ATOM 509 O O . GLY A 1 75 ? -2.775 -12.052 6.298 1.00 94.44 75 GLY A O 1
ATOM 510 N N . ARG A 1 76 ? -1.645 -13.925 5.763 1.00 94.06 76 ARG A N 1
ATOM 511 C CA . ARG A 1 76 ? -1.332 -13.568 4.376 1.00 94.06 76 ARG A CA 1
ATOM 512 C C . ARG A 1 76 ? -2.224 -14.364 3.436 1.00 94.06 76 ARG A C 1
ATOM 514 O O . ARG A 1 76 ? -2.523 -15.524 3.715 1.00 94.06 76 ARG A O 1
ATOM 521 N N . ASN A 1 77 ? -2.601 -13.754 2.321 1.00 93.38 77 ASN A N 1
ATOM 522 C CA . ASN A 1 77 ? -3.396 -14.438 1.305 1.00 93.38 77 ASN A CA 1
ATOM 523 C C . ASN A 1 77 ? -2.566 -15.556 0.643 1.00 93.38 77 ASN A C 1
ATOM 525 O O . ASN A 1 77 ? -1.332 -15.452 0.605 1.00 93.38 77 ASN A O 1
ATOM 529 N N . PRO A 1 78 ? -3.196 -16.630 0.132 1.00 90.19 78 PRO A N 1
ATOM 530 C CA . PRO A 1 78 ? -2.493 -17.707 -0.560 1.00 90.19 78 PRO A CA 1
ATOM 531 C C . PRO A 1 78 ? -1.508 -17.190 -1.620 1.00 90.19 78 PRO A C 1
ATOM 533 O O . PRO A 1 78 ? -1.814 -16.298 -2.405 1.00 90.19 78 PRO A O 1
ATOM 536 N N . GLY A 1 79 ? -0.283 -17.721 -1.612 1.00 88.19 79 GLY A N 1
ATOM 537 C CA . GLY A 1 79 ? 0.779 -17.310 -2.541 1.00 88.19 79 GLY A CA 1
ATOM 538 C C . GLY A 1 79 ? 1.479 -15.984 -2.205 1.00 88.19 79 GLY A C 1
ATOM 539 O O . GLY A 1 79 ? 2.553 -15.721 -2.748 1.00 88.19 79 GLY A O 1
ATOM 540 N N . VAL A 1 80 ? 0.956 -15.183 -1.269 1.00 92.25 80 VAL A N 1
ATOM 541 C CA . VAL A 1 80 ? 1.598 -13.938 -0.822 1.00 92.25 80 VAL A CA 1
ATOM 542 C C . VAL A 1 80 ? 2.674 -14.238 0.222 1.00 92.25 80 VAL A C 1
ATOM 544 O O . VAL A 1 80 ? 2.403 -14.597 1.367 1.00 92.25 80 VAL A O 1
ATOM 547 N N . ARG A 1 81 ? 3.935 -14.022 -0.152 1.00 90.50 81 ARG A N 1
ATOM 548 C CA . ARG A 1 81 ? 5.103 -14.103 0.735 1.00 90.50 81 ARG A CA 1
ATOM 549 C C . ARG A 1 81 ? 5.195 -12.878 1.636 1.00 90.50 81 ARG A C 1
ATOM 551 O O . ARG A 1 81 ? 5.387 -13.023 2.847 1.00 90.50 81 ARG A O 1
ATOM 558 N N . LYS A 1 82 ? 5.055 -11.690 1.043 1.00 92.75 82 LYS A N 1
ATOM 559 C CA . LYS A 1 82 ? 5.181 -10.390 1.718 1.00 92.75 82 LYS A CA 1
ATOM 560 C C . LYS A 1 82 ? 3.999 -9.486 1.373 1.00 92.75 82 LYS A C 1
ATOM 562 O O . LYS A 1 82 ? 3.720 -9.332 0.190 1.00 92.75 82 LYS A O 1
ATOM 567 N N . PRO A 1 83 ? 3.297 -8.912 2.359 1.00 95.69 83 PRO A N 1
ATOM 568 C CA . PRO A 1 83 ? 2.316 -7.876 2.073 1.00 95.69 83 PRO A CA 1
ATOM 569 C C . PRO A 1 83 ? 3.022 -6.601 1.587 1.00 95.69 83 PRO A C 1
ATOM 571 O O . PRO A 1 83 ? 4.203 -6.405 1.873 1.00 95.69 83 PRO A O 1
ATOM 574 N N . ALA A 1 84 ? 2.293 -5.740 0.880 1.00 97.00 84 ALA A N 1
ATOM 575 C CA . ALA A 1 84 ? 2.824 -4.515 0.278 1.00 97.00 84 ALA A CA 1
ATOM 576 C C . ALA A 1 84 ? 1.913 -3.322 0.583 1.00 97.00 84 ALA A C 1
ATOM 578 O O . ALA A 1 84 ? 0.692 -3.472 0.571 1.00 97.00 84 ALA A O 1
ATOM 579 N N . LEU A 1 85 ? 2.475 -2.141 0.835 1.00 97.62 85 LEU A N 1
ATOM 580 C CA . LEU A 1 85 ? 1.708 -0.903 0.941 1.00 97.62 85 LEU A CA 1
ATOM 581 C C . LEU A 1 85 ? 1.590 -0.268 -0.444 1.00 97.62 85 LEU A C 1
ATOM 583 O O . LEU A 1 85 ? 2.593 0.043 -1.082 1.00 97.62 85 LEU A O 1
ATOM 587 N N . ALA A 1 86 ? 0.356 -0.064 -0.892 1.00 97.44 86 ALA A N 1
ATOM 588 C CA . ALA A 1 86 ? 0.022 0.598 -2.143 1.00 97.44 86 ALA A CA 1
ATOM 589 C C . ALA A 1 86 ? -0.420 2.035 -1.860 1.00 97.44 86 ALA A C 1
ATOM 591 O O . ALA A 1 86 ? -1.472 2.242 -1.248 1.00 97.44 86 ALA A O 1
ATOM 592 N N . ALA A 1 87 ? 0.352 3.024 -2.305 1.00 95.19 87 ALA A N 1
ATOM 593 C CA . ALA A 1 87 ? -0.058 4.424 -2.270 1.00 95.19 87 ALA A CA 1
ATOM 594 C C . ALA A 1 87 ? -0.643 4.821 -3.623 1.00 95.19 87 ALA A C 1
ATOM 596 O O . ALA A 1 87 ? -0.024 4.588 -4.659 1.00 95.19 87 ALA A O 1
ATOM 597 N N . LEU A 1 88 ? -1.820 5.445 -3.617 1.00 93.00 88 LEU A N 1
ATOM 598 C CA . LEU A 1 88 ? -2.322 6.133 -4.800 1.00 93.00 88 LEU A CA 1
ATOM 599 C C . LEU A 1 88 ? -1.751 7.552 -4.782 1.00 93.00 88 LEU A C 1
ATOM 601 O O . LEU A 1 88 ? -1.894 8.257 -3.786 1.00 93.00 88 LEU A O 1
ATOM 605 N N . LEU A 1 89 ? -1.092 7.955 -5.859 1.00 89.62 89 LEU A N 1
ATOM 606 C CA . LEU A 1 89 ? -0.472 9.264 -6.007 1.00 89.62 89 LEU A CA 1
ATOM 607 C C . LEU A 1 89 ? -1.218 10.076 -7.062 1.00 89.62 89 LEU A C 1
ATOM 609 O O . LEU A 1 89 ? -1.611 9.521 -8.091 1.00 89.62 89 LEU A O 1
ATOM 613 N N . PRO A 1 90 ? -1.419 11.386 -6.844 1.00 85.19 90 PRO A N 1
ATOM 614 C CA . PRO A 1 90 ? -1.792 12.258 -7.941 1.00 85.19 90 PRO A CA 1
ATOM 615 C C . PRO A 1 90 ? -0.627 12.360 -8.931 1.00 85.19 90 PRO A C 1
ATOM 617 O O . PRO A 1 90 ? 0.536 12.393 -8.528 1.00 85.19 90 PRO A O 1
ATOM 620 N N . SER A 1 91 ? -0.954 12.447 -10.213 1.00 82.25 91 SER A N 1
ATOM 621 C CA . SER A 1 91 ? -0.001 12.737 -11.282 1.00 82.25 91 SER A CA 1
ATOM 622 C C . SER A 1 91 ? -0.618 13.752 -12.253 1.00 82.25 91 SER A C 1
ATOM 624 O O . SER A 1 91 ? -1.786 14.120 -12.083 1.00 82.25 91 SER A O 1
ATOM 626 N N . GLN A 1 92 ? 0.144 14.217 -13.249 1.00 78.88 92 GLN A N 1
ATOM 627 C CA . GLN A 1 92 ? -0.380 15.142 -14.263 1.00 78.88 92 GLN A CA 1
ATOM 628 C C . GLN A 1 92 ? -1.481 14.494 -15.118 1.00 78.88 92 GLN A C 1
ATOM 630 O O . GLN A 1 92 ? -2.537 15.098 -15.290 1.00 78.88 92 GLN A O 1
ATOM 635 N N . ASP A 1 93 ? -1.261 13.262 -15.589 1.00 77.06 93 ASP A N 1
ATOM 636 C CA . ASP A 1 93 ? -2.218 12.552 -16.450 1.00 77.06 93 ASP A CA 1
ATOM 637 C C . ASP A 1 93 ? -3.326 11.813 -15.676 1.00 77.06 93 ASP A C 1
ATOM 639 O O . ASP A 1 93 ? -4.509 12.138 -15.779 1.00 77.06 93 ASP A O 1
ATOM 643 N N . ASN A 1 94 ? -2.960 10.768 -14.926 1.00 82.38 94 ASN A N 1
ATOM 644 C CA . ASN A 1 94 ? -3.882 9.870 -14.229 1.00 82.38 94 ASN A CA 1
ATOM 645 C C . ASN A 1 94 ? -3.249 9.367 -12.928 1.00 82.38 94 ASN A C 1
ATOM 647 O O . ASN A 1 94 ? -2.064 9.052 -12.937 1.00 82.38 94 ASN A O 1
ATOM 651 N N . PRO A 1 95 ? -4.018 9.194 -11.835 1.00 88.38 95 PRO A N 1
ATOM 652 C CA . PRO A 1 95 ? -3.468 8.703 -10.578 1.00 88.38 95 PRO A CA 1
ATOM 653 C C . PRO A 1 95 ? -2.652 7.415 -10.744 1.00 88.38 95 PRO A C 1
ATOM 655 O O . PRO A 1 95 ? -3.134 6.449 -11.336 1.00 88.38 95 PRO A O 1
ATOM 658 N N . VAL A 1 96 ? -1.447 7.396 -10.175 1.00 94.19 96 VAL A N 1
ATOM 659 C CA . VAL A 1 96 ? -0.507 6.272 -10.266 1.00 94.19 96 VAL A CA 1
ATOM 660 C C . VAL A 1 96 ? -0.471 5.528 -8.938 1.00 94.19 96 VAL A C 1
ATOM 662 O O . VAL A 1 96 ? -0.387 6.136 -7.871 1.00 94.19 96 VAL A O 1
ATOM 665 N N . VAL A 1 97 ? -0.516 4.201 -8.981 1.00 96.62 97 VAL A N 1
ATOM 666 C CA . VAL A 1 97 ? -0.295 3.356 -7.803 1.00 96.62 97 VAL A CA 1
ATOM 667 C C . VAL A 1 97 ? 1.200 3.104 -7.653 1.00 96.62 97 VAL A C 1
ATOM 669 O O . VAL A 1 97 ? 1.786 2.433 -8.492 1.00 96.62 97 VAL A O 1
ATOM 672 N N . LEU A 1 98 ? 1.821 3.580 -6.576 1.00 97.56 98 LEU A N 1
ATOM 673 C CA . LEU A 1 98 ? 3.192 3.216 -6.212 1.00 97.56 98 LEU A CA 1
ATOM 674 C C . LEU A 1 98 ? 3.164 2.092 -5.170 1.00 97.56 98 LEU A C 1
ATOM 676 O O . LEU A 1 98 ? 2.495 2.212 -4.139 1.00 97.56 98 LEU A O 1
ATOM 680 N N . LEU A 1 99 ? 3.874 0.996 -5.436 1.00 97.38 99 LEU A N 1
ATOM 681 C CA . LEU A 1 99 ? 3.870 -0.204 -4.597 1.00 97.38 99 LEU A CA 1
ATOM 682 C C . LEU A 1 99 ? 5.236 -0.897 -4.648 1.00 97.38 99 LEU A C 1
ATOM 684 O O . LEU A 1 99 ? 5.723 -1.197 -5.713 1.00 97.38 99 LEU A O 1
ATOM 688 N N . ASP A 1 100 ? 5.905 -1.281 -3.577 1.00 97.81 100 ASP A N 1
ATOM 689 C CA . ASP A 1 100 ? 5.609 -1.084 -2.168 1.00 97.81 100 ASP A CA 1
ATOM 690 C C . ASP A 1 100 ? 6.159 0.267 -1.682 1.00 97.81 100 ASP A C 1
ATOM 692 O O . ASP A 1 100 ? 7.234 0.682 -2.105 1.00 97.81 100 ASP A O 1
ATOM 696 N N . VAL A 1 101 ? 5.455 0.944 -0.772 1.00 96.50 101 VAL A N 1
ATOM 697 C CA . VAL A 1 101 ? 5.899 2.207 -0.146 1.00 96.50 101 VAL A CA 1
ATOM 698 C C . VAL A 1 101 ? 6.325 2.065 1.317 1.00 96.50 101 VAL A C 1
ATOM 700 O O . VAL A 1 101 ? 6.379 3.054 2.045 1.00 96.50 101 VAL A O 1
ATOM 703 N N . GLY A 1 102 ? 6.626 0.847 1.774 1.00 92.94 102 GLY A N 1
ATOM 704 C CA . GLY A 1 102 ? 7.298 0.637 3.061 1.00 92.94 102 GLY A CA 1
ATOM 705 C C . GLY A 1 102 ? 6.741 -0.488 3.926 1.00 92.94 102 GLY A C 1
ATOM 706 O O . GLY A 1 102 ? 6.943 -0.459 5.139 1.00 92.94 102 GLY A O 1
ATOM 707 N N . ALA A 1 103 ? 6.039 -1.470 3.354 1.00 93.12 103 ALA A N 1
ATOM 708 C CA . ALA A 1 103 ? 5.666 -2.679 4.086 1.00 93.12 103 ALA A CA 1
ATOM 709 C C . ALA A 1 103 ? 6.876 -3.588 4.336 1.00 93.12 103 ALA A C 1
ATOM 711 O O . ALA A 1 103 ? 6.994 -4.177 5.413 1.00 93.12 103 ALA A O 1
ATOM 712 N N . SER A 1 104 ? 7.782 -3.709 3.361 1.00 87.12 104 SER A N 1
ATOM 713 C CA . SER A 1 104 ? 8.995 -4.511 3.486 1.00 87.12 104 SER A CA 1
ATOM 714 C C . SER A 1 104 ? 10.172 -3.920 2.701 1.00 87.12 104 SER A C 1
ATOM 716 O O . SER A 1 104 ? 10.031 -3.619 1.519 1.00 87.12 104 SER A O 1
ATOM 718 N N . PRO A 1 105 ? 11.372 -3.817 3.305 1.00 87.56 105 PRO A N 1
ATOM 719 C CA . PRO A 1 105 ? 12.575 -3.408 2.580 1.00 87.56 105 PRO A CA 1
ATOM 720 C C . PRO A 1 105 ? 13.193 -4.550 1.752 1.00 87.56 105 PRO A C 1
ATOM 722 O O . PRO A 1 105 ? 14.236 -4.364 1.135 1.00 87.56 105 PRO A O 1
ATOM 725 N N . GLU A 1 106 ? 12.616 -5.755 1.783 1.00 90.88 106 GLU A N 1
ATOM 726 C CA . GLU A 1 106 ? 13.187 -6.927 1.122 1.00 90.88 106 GLU A CA 1
ATOM 727 C C . GLU A 1 106 ? 13.054 -6.828 -0.401 1.00 90.88 106 GLU A C 1
ATOM 729 O O . GLU A 1 106 ? 11.966 -6.621 -0.937 1.00 90.88 106 GLU A O 1
ATOM 734 N N . LEU A 1 107 ? 14.171 -7.032 -1.099 1.00 94.19 107 LEU A N 1
ATOM 735 C CA . LEU A 1 107 ? 14.250 -6.959 -2.551 1.00 94.19 107 LEU A CA 1
ATOM 736 C C . LEU A 1 107 ? 14.621 -8.326 -3.130 1.00 94.19 107 LEU A C 1
ATOM 738 O O . LEU A 1 107 ? 15.709 -8.852 -2.903 1.00 94.19 107 LEU A O 1
ATOM 742 N N . SER A 1 108 ? 13.721 -8.888 -3.933 1.00 97.06 108 SER A N 1
ATOM 743 C CA . SER A 1 108 ? 14.003 -10.028 -4.805 1.00 97.06 108 SER A CA 1
ATOM 744 C C . SER A 1 108 ? 13.105 -9.978 -6.037 1.00 97.06 108 SER A C 1
ATOM 746 O O . SER A 1 108 ? 12.029 -9.380 -5.995 1.00 97.06 108 SER A O 1
ATOM 748 N N . ALA A 1 109 ? 13.509 -10.643 -7.123 1.00 97.25 109 ALA A N 1
ATOM 749 C CA . ALA A 1 109 ? 12.676 -10.728 -8.322 1.00 97.25 109 ALA A CA 1
ATOM 750 C C . ALA A 1 109 ? 11.299 -11.342 -8.010 1.00 97.25 109 ALA A C 1
ATOM 752 O O . ALA A 1 109 ? 10.276 -10.812 -8.423 1.00 97.25 109 ALA A O 1
ATOM 753 N N . ALA A 1 110 ? 11.257 -12.397 -7.187 1.00 96.56 110 ALA A N 1
ATOM 754 C CA . ALA A 1 110 ? 10.007 -13.038 -6.780 1.00 96.56 110 ALA A CA 1
ATOM 755 C C . ALA A 1 110 ? 9.063 -12.090 -6.018 1.00 96.56 110 ALA A C 1
ATOM 757 O O . ALA A 1 110 ? 7.850 -12.152 -6.214 1.00 96.56 110 ALA A O 1
ATOM 758 N N . ILE A 1 111 ? 9.605 -11.208 -5.170 1.00 96.25 111 ILE A N 1
ATOM 759 C CA . ILE A 1 111 ? 8.814 -10.183 -4.475 1.00 96.25 111 ILE A CA 1
ATOM 760 C C . ILE A 1 111 ? 8.283 -9.151 -5.472 1.00 96.25 111 ILE A C 1
ATOM 762 O O . ILE A 1 111 ? 7.097 -8.842 -5.431 1.00 96.25 111 ILE A O 1
ATOM 766 N N . LEU A 1 112 ? 9.114 -8.669 -6.402 1.00 97.69 112 LEU A N 1
ATOM 767 C CA . LEU A 1 112 ? 8.697 -7.700 -7.423 1.00 97.69 112 LEU A CA 1
ATOM 768 C C . LEU A 1 112 ? 7.592 -8.252 -8.339 1.00 97.69 112 LEU A C 1
ATOM 770 O O . LEU A 1 112 ? 6.632 -7.543 -8.632 1.00 97.69 112 LEU A O 1
ATOM 774 N N . LEU A 1 113 ? 7.672 -9.529 -8.729 1.00 97.50 113 LEU A N 1
ATOM 775 C CA . LEU A 1 113 ? 6.616 -10.203 -9.496 1.00 97.50 113 LEU A CA 1
ATOM 776 C C . LEU A 1 113 ? 5.305 -10.276 -8.711 1.00 97.50 113 LEU A C 1
ATOM 778 O O . LEU A 1 113 ? 4.234 -9.967 -9.228 1.00 97.50 113 LEU A O 1
ATOM 782 N N . GLN A 1 114 ? 5.387 -10.652 -7.437 1.00 96.56 114 GLN A N 1
ATOM 783 C CA . GLN A 1 114 ? 4.218 -10.696 -6.568 1.00 96.56 114 GLN A CA 1
ATOM 784 C C . GLN A 1 114 ? 3.607 -9.297 -6.379 1.00 96.56 114 GLN A C 1
ATOM 786 O O . GLN A 1 114 ? 2.389 -9.142 -6.390 1.00 96.56 114 GLN A O 1
ATOM 791 N N . HIS A 1 115 ? 4.444 -8.274 -6.222 1.00 97.31 115 HIS A N 1
ATOM 792 C CA . HIS A 1 115 ? 4.038 -6.875 -6.131 1.00 97.31 115 HIS A CA 1
ATOM 793 C C . HIS A 1 115 ? 3.320 -6.409 -7.405 1.00 97.31 115 HIS A C 1
ATOM 795 O O . HIS A 1 115 ? 2.292 -5.743 -7.296 1.00 97.31 115 HIS A O 1
ATOM 801 N N . ALA A 1 116 ? 3.779 -6.822 -8.592 1.00 97.75 116 ALA A N 1
ATOM 802 C CA . ALA A 1 116 ? 3.090 -6.554 -9.858 1.00 97.75 116 ALA A CA 1
ATOM 803 C C . ALA A 1 116 ? 1.683 -7.158 -9.886 1.00 97.75 116 ALA A C 1
ATOM 805 O O . ALA A 1 116 ? 0.727 -6.452 -10.206 1.00 97.75 116 ALA A O 1
ATOM 806 N N . ALA A 1 117 ? 1.529 -8.411 -9.454 1.00 96.44 117 ALA A N 1
ATOM 807 C CA . ALA A 1 117 ? 0.222 -9.058 -9.377 1.00 96.44 117 ALA A CA 1
ATOM 808 C C . ALA A 1 117 ? -0.721 -8.376 -8.363 1.00 96.44 117 ALA A C 1
ATOM 810 O O . ALA A 1 117 ? -1.882 -8.108 -8.678 1.00 96.44 117 ALA A O 1
ATOM 811 N N . LEU A 1 118 ? -0.226 -8.046 -7.161 1.00 96.81 118 LEU A N 1
ATOM 812 C CA . LEU A 1 118 ? -1.001 -7.330 -6.137 1.00 96.81 118 LEU A CA 1
ATOM 813 C C . LEU A 1 118 ? -1.422 -5.933 -6.618 1.00 96.81 118 LEU A C 1
ATOM 815 O O . LEU A 1 118 ? -2.577 -5.536 -6.467 1.00 96.81 118 LEU A O 1
ATOM 819 N N . GLY A 1 119 ? -0.496 -5.188 -7.221 1.00 97.44 119 GLY A N 1
ATOM 820 C CA . GLY A 1 119 ? -0.758 -3.856 -7.752 1.00 97.44 119 GLY A CA 1
ATOM 821 C C . GLY A 1 119 ? -1.750 -3.874 -8.916 1.00 97.44 119 GLY A C 1
ATOM 822 O O . GLY A 1 119 ? -2.672 -3.058 -8.941 1.00 97.44 119 GLY A O 1
ATOM 823 N N . ALA A 1 120 ? -1.639 -4.851 -9.822 1.00 97.12 120 ALA A N 1
ATOM 824 C CA . ALA A 1 120 ? -2.603 -5.056 -10.900 1.00 97.12 120 ALA A CA 1
ATOM 825 C C . ALA A 1 120 ? -4.012 -5.324 -10.349 1.00 97.12 120 ALA A C 1
ATOM 827 O O . ALA A 1 120 ? -4.968 -4.663 -10.750 1.00 97.12 120 ALA A O 1
ATOM 828 N N . ALA A 1 121 ? -4.151 -6.233 -9.379 1.00 95.69 121 ALA A N 1
ATOM 829 C CA . ALA A 1 121 ? -5.431 -6.517 -8.729 1.00 95.69 121 ALA A CA 1
ATOM 830 C C . ALA A 1 121 ? -6.036 -5.283 -8.046 1.00 95.69 121 ALA A C 1
ATOM 832 O O . ALA A 1 121 ? -7.234 -5.014 -8.185 1.00 95.69 121 ALA A O 1
ATOM 833 N N . TYR A 1 122 ? -5.206 -4.494 -7.364 1.00 96.31 122 TYR A N 1
ATOM 834 C CA . TYR A 1 122 ? -5.619 -3.232 -6.762 1.00 96.31 122 TYR A CA 1
ATOM 835 C C . TYR A 1 122 ? -6.127 -2.226 -7.801 1.00 96.31 122 TYR A C 1
ATOM 837 O O . TYR A 1 122 ? -7.225 -1.695 -7.639 1.00 96.31 122 TYR A O 1
ATOM 845 N N . ALA A 1 123 ? -5.385 -1.998 -8.887 1.00 95.69 123 ALA A N 1
ATOM 846 C CA . ALA A 1 123 ? -5.784 -1.070 -9.944 1.00 95.69 123 ALA A CA 1
ATOM 847 C C . ALA A 1 123 ? -7.045 -1.541 -10.690 1.00 95.69 123 ALA A C 1
ATOM 849 O O . ALA A 1 123 ? -7.954 -0.740 -10.914 1.00 95.69 123 ALA A O 1
ATOM 850 N N . MET A 1 124 ? -7.166 -2.841 -10.981 1.00 95.00 124 MET A N 1
ATOM 851 C CA . MET A 1 124 ? -8.375 -3.418 -11.580 1.00 95.00 124 MET A CA 1
ATOM 852 C C . MET A 1 124 ? -9.623 -3.134 -10.748 1.00 95.00 124 MET A C 1
ATOM 854 O O . MET A 1 124 ? -10.667 -2.778 -11.290 1.00 95.00 124 MET A O 1
ATOM 858 N N . ARG A 1 125 ? -9.533 -3.286 -9.423 1.00 92.69 125 ARG A N 1
ATOM 859 C CA 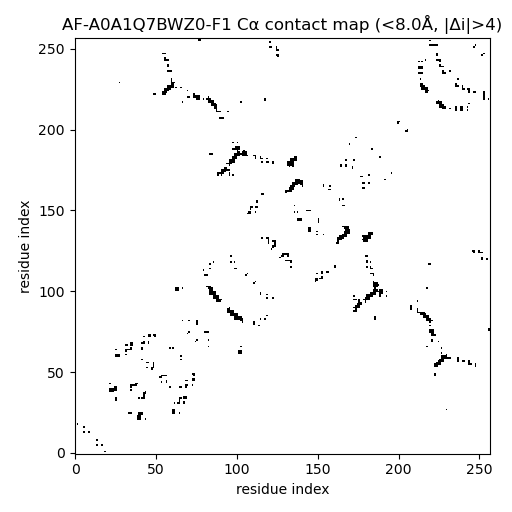. ARG A 1 125 ? -10.685 -3.129 -8.528 1.00 92.69 125 ARG A CA 1
ATOM 860 C C . ARG A 1 125 ? -10.962 -1.685 -8.148 1.00 92.69 125 ARG A C 1
ATOM 862 O O . ARG A 1 125 ? -12.115 -1.268 -8.173 1.00 92.69 125 ARG A O 1
ATOM 869 N N . LEU A 1 126 ? -9.939 -0.928 -7.765 1.00 92.00 126 LEU A N 1
ATOM 870 C CA . LEU A 1 126 ? -10.125 0.419 -7.231 1.00 92.00 126 LEU A CA 1
ATOM 871 C C . LEU A 1 126 ? -10.222 1.486 -8.326 1.00 92.00 126 LEU A C 1
ATOM 873 O O . LEU A 1 126 ? -10.978 2.447 -8.163 1.00 92.00 126 LEU A O 1
ATOM 877 N N . LEU A 1 127 ? -9.458 1.325 -9.411 1.00 91.31 127 LEU A N 1
ATOM 878 C CA . LEU A 1 127 ? -9.410 2.265 -10.537 1.00 91.31 127 LEU A CA 1
ATOM 879 C C . LEU A 1 127 ? -10.261 1.805 -11.728 1.00 91.31 127 LEU A C 1
ATOM 881 O O . LEU A 1 127 ? -10.369 2.540 -12.703 1.00 91.31 127 LEU A O 1
ATOM 885 N N . ALA A 1 128 ? -10.887 0.624 -11.636 1.00 92.88 128 ALA A N 1
ATOM 886 C CA . ALA A 1 128 ? -11.717 0.038 -12.689 1.00 92.88 128 ALA A CA 1
ATOM 887 C C . ALA A 1 128 ? -10.979 -0.112 -14.035 1.00 92.88 128 ALA A C 1
ATOM 889 O O . ALA A 1 128 ? -11.572 0.067 -15.096 1.00 92.88 128 ALA A O 1
ATOM 890 N N . LEU A 1 129 ? -9.682 -0.442 -13.987 1.00 93.88 129 LEU A N 1
ATOM 891 C CA . LEU A 1 129 ? -8.832 -0.649 -15.163 1.00 93.88 129 LEU A CA 1
ATOM 892 C C . LEU A 1 129 ? -8.731 -2.146 -15.480 1.00 93.88 129 LEU A C 1
ATOM 894 O O . LEU A 1 129 ? -8.014 -2.834 -14.765 1.00 93.88 129 LEU A O 1
ATOM 898 N N . PRO A 1 130 ? -9.395 -2.689 -16.519 1.00 93.69 130 PRO A N 1
ATOM 899 C CA . PRO A 1 130 ? -9.422 -4.138 -16.754 1.00 93.69 130 PRO A CA 1
ATOM 900 C C . PRO A 1 130 ? -8.041 -4.758 -17.006 1.00 93.69 130 PRO A C 1
ATOM 902 O O . PRO A 1 130 ? -7.797 -5.893 -16.609 1.00 93.69 130 PRO A O 1
ATOM 905 N N . VAL A 1 131 ? -7.143 -4.009 -17.653 1.00 96.12 131 VAL A N 1
ATOM 906 C CA . VAL A 1 131 ? -5.747 -4.396 -17.899 1.00 96.12 131 VAL A CA 1
ATOM 907 C C . VAL A 1 131 ? -4.859 -3.199 -17.538 1.00 96.12 131 VAL A C 1
ATOM 909 O O . VAL A 1 131 ? -4.581 -2.370 -18.405 1.00 96.12 131 VAL A O 1
ATOM 912 N N . PRO A 1 132 ? -4.479 -3.040 -16.258 1.00 97.06 132 PRO A N 1
ATOM 913 C CA . PRO A 1 132 ? -3.663 -1.913 -15.821 1.00 97.06 132 PRO A CA 1
ATOM 914 C C . PRO A 1 132 ? -2.239 -2.037 -16.364 1.00 97.06 132 PRO A C 1
ATOM 916 O O . PRO A 1 132 ? -1.670 -3.129 -16.409 1.00 97.06 132 PRO A O 1
ATOM 919 N N . ARG A 1 133 ? -1.645 -0.909 -16.742 1.00 97.81 133 ARG A N 1
ATOM 920 C CA . ARG A 1 133 ? -0.257 -0.828 -17.197 1.00 97.81 133 ARG A CA 1
ATOM 921 C C . ARG A 1 133 ? 0.680 -0.908 -15.999 1.00 97.81 133 ARG A C 1
ATOM 923 O O . ARG A 1 133 ? 0.600 -0.074 -15.098 1.00 97.81 133 ARG A O 1
ATOM 930 N N . ILE A 1 134 ? 1.560 -1.903 -15.985 1.00 98.44 134 ILE A N 1
ATOM 931 C CA . ILE A 1 134 ? 2.474 -2.188 -14.875 1.00 98.44 134 ILE A CA 1
ATOM 932 C C . ILE A 1 134 ? 3.898 -1.809 -15.284 1.00 98.44 134 ILE A C 1
ATOM 934 O O . ILE A 1 134 ? 4.441 -2.392 -16.219 1.00 98.44 134 ILE A O 1
ATOM 938 N N . GLY A 1 135 ? 4.506 -0.853 -14.588 1.00 98.12 135 GLY A N 1
ATOM 939 C CA . GLY A 1 135 ? 5.900 -0.450 -14.773 1.00 98.12 135 GLY A CA 1
ATOM 940 C C . GLY A 1 135 ? 6.781 -0.929 -13.623 1.00 98.12 135 GLY A C 1
ATOM 941 O O . GLY A 1 135 ? 6.363 -0.897 -12.467 1.00 98.12 135 GLY A O 1
ATOM 942 N N . LEU A 1 136 ? 8.009 -1.359 -13.912 1.00 98.25 136 LEU A N 1
ATOM 943 C CA . LEU A 1 136 ? 9.006 -1.703 -12.893 1.00 98.25 136 LEU A CA 1
ATOM 944 C C . LEU A 1 136 ? 9.932 -0.511 -12.638 1.00 98.25 136 LEU A C 1
ATOM 946 O O . LEU A 1 136 ? 10.659 -0.089 -13.535 1.00 98.25 136 LEU A O 1
ATOM 950 N N . LEU A 1 137 ? 9.956 0.014 -11.414 1.00 97.94 137 LEU A N 1
ATOM 951 C CA . LEU A 1 137 ? 10.819 1.144 -11.081 1.00 97.94 137 LEU A CA 1
ATOM 952 C C . LEU A 1 137 ? 12.295 0.756 -11.213 1.00 97.94 137 LEU A C 1
ATOM 954 O O . LEU A 1 137 ? 12.753 -0.206 -10.589 1.00 97.94 137 LEU A O 1
ATOM 958 N N . SER A 1 138 ? 13.047 1.543 -11.972 1.00 96.81 138 SER A N 1
ATOM 959 C CA . SER A 1 138 ? 14.477 1.372 -12.200 1.00 96.81 138 SER A CA 1
ATOM 960 C C . SER A 1 138 ? 15.191 2.728 -12.250 1.00 96.81 138 SER A C 1
ATOM 962 O O . SER A 1 138 ? 14.585 3.788 -12.128 1.00 96.81 138 SER A O 1
ATOM 964 N N . ILE A 1 139 ? 16.510 2.676 -12.414 1.00 95.56 139 ILE A N 1
ATOM 965 C CA . ILE A 1 139 ? 17.407 3.836 -12.555 1.00 95.56 139 ILE A CA 1
ATOM 966 C C . ILE A 1 139 ? 17.595 4.273 -14.021 1.00 95.56 139 ILE A C 1
ATOM 968 O O . ILE A 1 139 ? 18.583 4.927 -14.342 1.00 95.56 139 ILE A O 1
ATOM 972 N N . GLY A 1 140 ? 16.741 3.782 -14.917 1.00 93.25 140 GLY A N 1
ATOM 973 C CA . GLY A 1 140 ? 16.829 3.976 -16.360 1.00 93.25 140 GLY A CA 1
ATOM 974 C C . GLY A 1 140 ? 15.953 2.971 -17.106 1.00 93.25 140 GLY A C 1
ATOM 975 O O . GLY A 1 140 ? 15.684 1.869 -16.605 1.00 93.25 140 GLY A O 1
ATOM 976 N N . THR A 1 141 ? 15.511 3.358 -18.298 1.00 92.00 141 THR A N 1
ATOM 977 C CA . THR A 1 141 ? 14.653 2.541 -19.172 1.00 92.00 141 THR A CA 1
ATOM 978 C C . THR A 1 141 ? 15.448 1.673 -20.152 1.00 92.00 141 THR A C 1
ATOM 980 O O . THR A 1 141 ? 14.888 0.792 -20.804 1.00 92.00 141 THR A O 1
ATOM 983 N N . GLU A 1 142 ? 16.767 1.865 -20.246 1.00 91.25 142 GLU A N 1
ATOM 984 C CA . GLU A 1 142 ? 17.613 1.118 -21.173 1.00 91.25 142 GLU A CA 1
ATOM 985 C C . GLU A 1 142 ? 17.814 -0.346 -20.730 1.00 91.25 142 GLU A C 1
ATOM 987 O O . GLU A 1 142 ? 17.932 -0.632 -19.529 1.00 91.25 142 GLU A O 1
ATOM 992 N N . PRO A 1 143 ? 17.932 -1.298 -21.681 1.00 85.75 143 PRO A N 1
ATOM 993 C CA . PRO A 1 143 ? 18.205 -2.695 -21.362 1.00 85.75 143 PRO A CA 1
ATOM 994 C C . PRO A 1 143 ? 19.440 -2.860 -20.467 1.00 85.75 143 PRO A C 1
ATOM 996 O O . PRO A 1 143 ? 20.504 -2.301 -20.727 1.00 85.75 143 PRO A O 1
ATOM 999 N N . GLY A 1 144 ? 19.310 -3.659 -19.407 1.00 84.00 144 GLY A N 1
ATOM 1000 C CA . GLY A 1 144 ? 20.409 -3.946 -18.479 1.00 84.00 144 GLY A CA 1
ATOM 1001 C C . GLY A 1 144 ? 20.612 -2.920 -17.356 1.00 84.00 144 GLY A C 1
ATOM 1002 O O . GLY A 1 144 ? 21.489 -3.129 -16.514 1.00 84.00 144 GLY A O 1
ATOM 1003 N N . LYS A 1 145 ? 19.807 -1.854 -17.278 1.00 91.19 145 LYS A N 1
ATOM 1004 C CA . LYS A 1 145 ? 19.775 -0.948 -16.116 1.00 91.19 145 LYS A CA 1
ATOM 1005 C C . LYS A 1 145 ? 19.069 -1.581 -14.912 1.00 91.19 145 LYS A C 1
ATOM 1007 O O . LYS A 1 145 ? 18.298 -2.528 -15.038 1.00 91.19 145 LYS A O 1
ATOM 1012 N N . GLY A 1 146 ? 19.337 -1.031 -13.729 1.00 93.50 146 GLY A N 1
ATOM 1013 C CA . GLY A 1 146 ? 18.821 -1.539 -12.454 1.00 93.50 146 GLY A CA 1
ATOM 1014 C C . GLY A 1 146 ? 19.733 -2.587 -11.823 1.00 93.50 146 GLY A C 1
ATOM 1015 O O . GLY A 1 146 ? 20.719 -3.018 -12.417 1.00 93.50 146 GLY A O 1
ATOM 1016 N N . ASP A 1 147 ? 19.434 -2.980 -10.588 1.00 96.12 147 ASP A N 1
ATOM 1017 C CA . ASP A 1 147 ? 20.159 -4.037 -9.879 1.00 96.12 147 ASP A CA 1
ATOM 1018 C C . ASP A 1 147 ? 19.823 -5.446 -10.411 1.00 96.12 147 ASP A C 1
ATOM 1020 O O . ASP A 1 147 ? 18.981 -5.638 -11.290 1.00 96.12 147 ASP A O 1
ATOM 1024 N N . ARG A 1 148 ? 20.499 -6.470 -9.873 1.00 97.19 148 ARG A N 1
ATOM 1025 C CA . ARG A 1 148 ? 20.302 -7.866 -10.292 1.00 97.19 148 ARG A CA 1
ATOM 1026 C C . ARG A 1 148 ? 18.852 -8.337 -10.129 1.00 97.19 148 ARG A C 1
ATOM 1028 O O . ARG A 1 148 ? 18.384 -9.097 -10.973 1.00 97.19 148 ARG A O 1
ATOM 1035 N N . ALA A 1 149 ? 18.164 -7.928 -9.064 1.00 96.88 149 ALA A N 1
ATOM 1036 C CA . ALA A 1 149 ? 16.795 -8.354 -8.797 1.00 96.88 149 ALA A CA 1
ATOM 1037 C C . ALA A 1 149 ? 15.812 -7.697 -9.771 1.00 96.88 149 ALA A C 1
ATOM 1039 O O . ALA A 1 149 ? 14.958 -8.393 -10.314 1.00 96.88 149 ALA A O 1
ATOM 1040 N N . ARG A 1 150 ? 15.971 -6.397 -10.049 1.00 97.19 150 ARG A N 1
ATOM 1041 C CA . ARG A 1 150 ? 15.162 -5.662 -11.032 1.00 97.19 150 ARG A CA 1
ATOM 1042 C C . ARG A 1 150 ? 15.357 -6.189 -12.450 1.00 97.19 150 ARG A C 1
ATOM 1044 O O . ARG A 1 150 ? 14.372 -6.416 -13.136 1.00 97.19 150 ARG A O 1
ATOM 1051 N N . ARG A 1 151 ? 16.592 -6.485 -12.869 1.00 97.19 151 ARG A N 1
ATOM 1052 C CA . ARG A 1 151 ? 16.844 -7.080 -14.197 1.00 97.19 151 ARG A CA 1
ATOM 1053 C C . ARG A 1 151 ? 16.188 -8.451 -14.360 1.00 97.19 151 ARG A C 1
ATOM 1055 O O . ARG A 1 151 ? 15.557 -8.706 -15.376 1.00 97.19 151 ARG A O 1
ATOM 1062 N N . ALA A 1 152 ? 16.296 -9.308 -13.344 1.00 97.69 152 ALA A N 1
ATOM 1063 C CA . ALA A 1 152 ? 15.631 -10.610 -13.357 1.00 97.69 152 ALA A CA 1
ATOM 1064 C C . ALA A 1 152 ? 14.095 -10.482 -13.311 1.00 97.69 152 ALA A C 1
ATOM 1066 O O . ALA A 1 152 ? 13.390 -11.285 -13.918 1.00 97.69 152 ALA A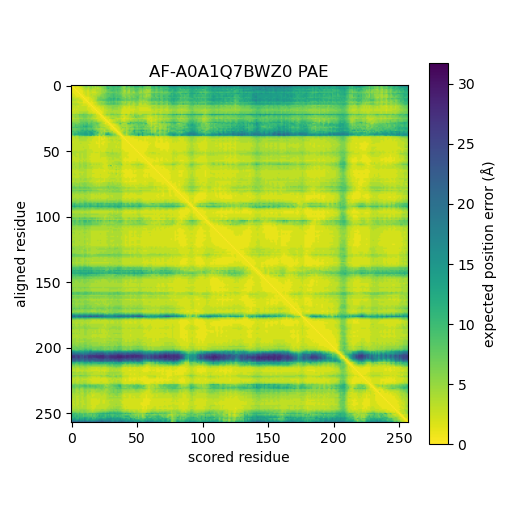 O 1
ATOM 1067 N N . ALA A 1 153 ? 13.571 -9.475 -12.604 1.00 97.75 153 ALA A N 1
ATOM 1068 C CA . ALA A 1 153 ? 12.143 -9.187 -12.586 1.00 97.75 153 ALA A CA 1
ATOM 1069 C C . ALA A 1 153 ? 11.640 -8.676 -13.943 1.00 97.75 153 ALA A C 1
ATOM 1071 O O . ALA A 1 153 ? 10.589 -9.132 -14.373 1.00 97.75 153 ALA A O 1
ATOM 1072 N N . ASP A 1 154 ? 12.376 -7.792 -14.629 1.00 97.81 154 ASP A N 1
ATOM 1073 C CA . ASP A 1 154 ? 11.993 -7.275 -15.953 1.00 97.81 154 ASP A CA 1
ATOM 1074 C C . ASP A 1 154 ? 11.799 -8.407 -16.968 1.00 97.81 154 ASP A C 1
ATOM 1076 O O . ASP A 1 154 ? 10.764 -8.476 -17.629 1.00 97.81 154 ASP A O 1
ATOM 1080 N N . GLU A 1 155 ? 12.756 -9.336 -17.036 1.00 96.75 155 GLU A N 1
ATOM 1081 C CA . GLU A 1 155 ? 12.678 -10.507 -17.914 1.00 96.75 155 GLU A CA 1
ATOM 1082 C C . GLU A 1 155 ? 11.444 -11.365 -17.600 1.00 96.75 155 GLU A C 1
ATOM 1084 O O . GLU A 1 155 ? 10.653 -11.690 -18.488 1.00 96.75 155 GLU A O 1
ATOM 1089 N N . ALA A 1 156 ? 11.235 -11.691 -16.323 1.00 97.81 156 ALA A N 1
ATOM 1090 C CA . ALA A 1 156 ? 10.145 -12.567 -15.917 1.00 97.81 156 ALA A CA 1
ATOM 1091 C C . ALA A 1 156 ? 8.760 -11.900 -16.037 1.00 97.81 156 ALA A C 1
ATOM 1093 O O . ALA A 1 156 ? 7.793 -12.557 -16.432 1.00 97.81 156 ALA A O 1
ATOM 1094 N N . LEU A 1 157 ? 8.645 -10.598 -15.753 1.00 98.00 157 LEU A N 1
ATOM 1095 C CA . LEU A 1 157 ? 7.409 -9.826 -15.921 1.00 98.00 157 LEU A CA 1
ATOM 1096 C C . LEU A 1 157 ? 7.019 -9.726 -17.395 1.00 98.00 157 LEU A C 1
ATOM 1098 O O . LEU A 1 157 ? 5.856 -9.942 -17.729 1.00 98.00 157 LEU A O 1
ATOM 1102 N N . ARG A 1 158 ? 7.986 -9.497 -18.288 1.00 96.81 158 ARG A N 1
ATOM 1103 C CA . ARG A 1 158 ? 7.750 -9.446 -19.738 1.00 96.81 158 ARG A CA 1
ATOM 1104 C C . ARG A 1 158 ? 7.147 -10.739 -20.286 1.00 96.81 158 ARG A C 1
ATOM 1106 O O . ARG A 1 158 ? 6.361 -10.687 -21.225 1.00 96.81 158 ARG A O 1
ATOM 1113 N N . ALA A 1 159 ? 7.484 -11.878 -19.685 1.00 96.12 159 ALA A N 1
ATOM 1114 C CA . ALA A 1 159 ? 6.956 -13.180 -20.078 1.00 96.12 159 ALA A CA 1
ATOM 1115 C C . ALA A 1 159 ? 5.589 -13.524 -19.457 1.00 96.12 159 ALA A C 1
ATOM 1117 O O . ALA A 1 159 ? 4.890 -14.382 -19.992 1.00 96.12 159 ALA A O 1
ATOM 1118 N N . SER A 1 160 ? 5.216 -12.923 -18.321 1.00 95.06 160 SER A N 1
ATOM 1119 C CA . SER A 1 160 ? 4.136 -13.464 -17.476 1.00 95.06 160 SER A CA 1
ATOM 1120 C C . SER A 1 160 ? 3.108 -12.460 -16.958 1.00 95.06 160 SER A C 1
ATOM 1122 O O . SER A 1 160 ? 2.040 -12.887 -16.526 1.00 95.06 160 SER A O 1
ATOM 1124 N N . GLN A 1 161 ? 3.382 -11.154 -16.999 1.00 97.38 161 GLN A N 1
ATOM 1125 C CA . GLN A 1 161 ? 2.519 -10.131 -16.412 1.00 97.38 161 GLN A CA 1
ATOM 1126 C C . GLN A 1 161 ? 1.733 -9.377 -17.499 1.00 97.38 161 GLN A C 1
ATOM 1128 O O . GLN A 1 161 ? 2.309 -8.563 -18.226 1.00 97.38 161 GLN A O 1
ATOM 1133 N N . PRO A 1 162 ? 0.402 -9.567 -17.591 1.00 97.00 162 PRO A N 1
ATOM 1134 C CA . PRO A 1 162 ? -0.441 -8.756 -18.460 1.00 97.00 162 PRO A CA 1
ATOM 1135 C C . PRO A 1 162 ? -0.316 -7.269 -18.128 1.00 97.00 162 PRO A C 1
ATOM 1137 O O . PRO A 1 162 ? -0.279 -6.888 -16.954 1.00 97.00 162 PRO A O 1
ATOM 1140 N N . GLY A 1 163 ? -0.257 -6.442 -19.172 1.00 97.19 163 GLY A N 1
ATOM 1141 C CA . GLY A 1 163 ? -0.118 -4.994 -19.040 1.00 97.19 163 GLY A CA 1
ATOM 1142 C C . GLY A 1 163 ? 1.284 -4.520 -18.650 1.00 97.19 163 GLY A C 1
ATOM 1143 O O . GLY A 1 163 ? 1.453 -3.330 -18.414 1.00 97.19 163 GLY A O 1
ATOM 1144 N N . TYR A 1 164 ? 2.298 -5.391 -18.578 1.00 98.31 164 TYR A N 1
ATOM 1145 C CA . TYR A 1 164 ? 3.661 -4.949 -18.282 1.00 98.31 164 TYR A CA 1
ATOM 1146 C C . TYR A 1 164 ? 4.228 -4.063 -19.401 1.00 98.31 164 TYR A C 1
ATOM 1148 O O . TYR A 1 164 ? 4.304 -4.486 -20.555 1.00 98.31 164 TYR A O 1
ATOM 1156 N N . VAL A 1 165 ? 4.638 -2.841 -19.055 1.00 97.38 165 VAL A N 1
ATOM 1157 C CA . VAL A 1 165 ? 5.153 -1.835 -20.004 1.00 97.38 165 VAL A CA 1
ATOM 1158 C C . VAL A 1 165 ? 6.679 -1.723 -20.009 1.00 97.38 165 VAL A C 1
ATOM 1160 O O . VAL A 1 165 ? 7.235 -0.965 -20.798 1.00 97.38 165 VAL A O 1
ATOM 1163 N N . GLY A 1 166 ? 7.369 -2.498 -19.169 1.00 96.94 166 GLY A N 1
ATOM 1164 C CA . GLY A 1 166 ? 8.816 -2.406 -18.989 1.00 96.94 166 GLY A CA 1
ATOM 1165 C C . GLY A 1 166 ? 9.209 -1.573 -17.773 1.00 96.94 166 GLY A C 1
ATOM 1166 O O . GLY A 1 166 ? 8.421 -1.356 -16.847 1.00 96.94 166 GLY A O 1
ATOM 1167 N N . THR A 1 167 ? 10.464 -1.137 -17.764 1.00 97.12 167 THR A N 1
ATOM 1168 C CA . THR A 1 167 ? 11.003 -0.303 -16.696 1.00 97.12 167 THR A CA 1
ATOM 1169 C C . THR A 1 167 ? 10.549 1.149 -16.831 1.00 97.12 167 THR A C 1
ATOM 1171 O O . THR A 1 167 ? 10.336 1.649 -17.932 1.00 97.12 167 THR A O 1
ATOM 1174 N N . VAL A 1 168 ? 10.404 1.819 -15.690 1.00 96.88 168 VAL A N 1
ATOM 1175 C CA . VAL A 1 168 ? 10.052 3.243 -15.569 1.00 96.88 168 VAL A CA 1
ATOM 1176 C C . VAL A 1 168 ? 10.987 3.917 -14.569 1.00 96.88 168 VAL A C 1
ATOM 1178 O O . VAL A 1 168 ? 11.561 3.252 -13.699 1.00 96.88 168 VAL A O 1
ATOM 1181 N N . GLU A 1 169 ? 11.144 5.229 -14.669 1.00 96.25 169 GLU A N 1
ATOM 1182 C CA . GLU A 1 169 ? 12.007 6.026 -13.800 1.00 96.25 169 GLU A CA 1
ATOM 1183 C C . GLU A 1 169 ? 11.214 6.759 -12.713 1.00 96.25 169 GLU A C 1
ATOM 1185 O O . GLU A 1 169 ? 9.995 6.908 -12.769 1.00 96.25 169 GLU A O 1
ATOM 1190 N N . GLY A 1 170 ? 11.911 7.246 -11.682 1.00 94.25 170 GLY A N 1
ATOM 1191 C CA . GLY A 1 170 ? 11.259 7.917 -10.550 1.00 94.25 170 GLY A CA 1
ATOM 1192 C C . GLY A 1 170 ? 10.453 9.161 -10.944 1.00 94.25 170 GLY A C 1
ATOM 1193 O O . GLY A 1 170 ? 9.433 9.445 -10.320 1.00 94.25 170 GLY A O 1
ATOM 1194 N N . GLY A 1 171 ? 10.881 9.872 -11.994 1.00 92.31 171 GLY A N 1
ATOM 1195 C CA . GLY A 1 171 ? 10.176 11.039 -12.532 1.00 92.31 171 GLY A CA 1
ATOM 1196 C C . GLY A 1 171 ? 8.851 10.697 -13.218 1.00 92.31 171 GLY A C 1
ATOM 1197 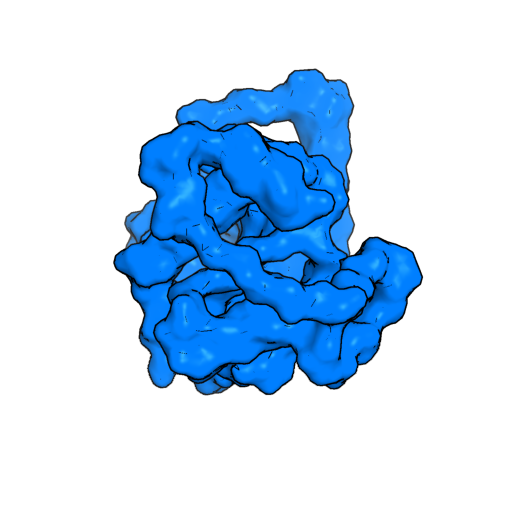O O . GLY A 1 171 ? 7.944 11.526 -13.223 1.00 92.31 171 GLY A O 1
ATOM 1198 N N . ASP A 1 172 ? 8.693 9.468 -13.706 1.00 92.50 172 ASP A N 1
ATOM 1199 C CA . ASP A 1 172 ? 7.469 9.031 -14.381 1.00 92.50 172 ASP A CA 1
ATOM 1200 C C . ASP A 1 172 ? 6.284 8.901 -13.418 1.00 92.50 172 ASP A C 1
ATOM 1202 O O . ASP A 1 172 ? 5.130 8.995 -13.831 1.00 92.50 172 ASP A O 1
ATOM 1206 N N . VAL A 1 173 ? 6.549 8.706 -12.122 1.00 93.44 173 VAL A N 1
ATOM 1207 C CA . VAL A 1 173 ? 5.508 8.557 -11.096 1.00 93.44 173 VAL A CA 1
ATOM 1208 C C . VAL A 1 173 ? 4.684 9.845 -10.921 1.00 93.44 173 VAL A C 1
ATOM 1210 O O . VAL A 1 173 ? 3.461 9.772 -11.050 1.00 93.44 173 VAL A O 1
ATOM 1213 N N . PRO A 1 174 ? 5.281 11.026 -10.646 1.00 88.88 174 PRO A N 1
ATOM 1214 C CA . PRO A 1 174 ? 4.523 12.273 -10.534 1.00 88.88 174 PRO A CA 1
ATOM 1215 C C . PRO A 1 174 ? 4.058 12.841 -11.884 1.00 88.88 174 PRO A C 1
ATOM 1217 O O . PRO A 1 174 ? 3.065 13.569 -11.914 1.00 88.88 174 PRO A O 1
ATOM 1220 N N . LEU A 1 175 ? 4.736 12.533 -12.995 1.00 85.56 175 LEU A N 1
ATOM 1221 C CA . LEU A 1 175 ? 4.252 12.916 -14.325 1.00 85.56 175 LEU A CA 1
ATOM 1222 C C . LEU A 1 175 ? 3.001 12.099 -14.684 1.00 85.56 175 LEU A C 1
ATOM 1224 O O . LEU A 1 175 ? 1.984 12.646 -15.105 1.00 85.56 175 LEU A O 1
ATOM 1228 N N . GLY A 1 176 ? 3.003 10.802 -14.382 1.00 70.94 176 GLY A N 1
ATOM 1229 C CA . GLY A 1 176 ? 2.041 9.875 -14.961 1.00 70.94 176 GLY A CA 1
ATOM 1230 C C . GLY A 1 176 ? 2.304 9.722 -16.455 1.00 70.94 176 GLY A C 1
ATOM 1231 O O . GLY A 1 176 ? 3.009 10.515 -17.069 1.00 70.94 176 GLY A O 1
ATOM 1232 N N . GLY A 1 177 ? 1.800 8.645 -17.039 1.00 75.12 177 GLY A N 1
ATOM 1233 C CA . GLY A 1 177 ? 1.966 8.426 -18.474 1.00 75.12 177 GLY A CA 1
ATOM 1234 C C . GLY A 1 177 ? 2.322 6.990 -18.803 1.00 75.12 177 GLY A C 1
ATOM 1235 O O . GLY A 1 177 ? 1.495 6.330 -19.426 1.00 75.12 177 GLY A O 1
ATOM 1236 N N . PRO A 1 178 ? 3.480 6.453 -18.385 1.00 87.69 178 PRO A N 1
ATOM 1237 C CA . PRO A 1 178 ? 3.902 5.130 -18.842 1.00 87.69 178 PRO A CA 1
ATOM 1238 C C . PRO A 1 178 ? 3.166 3.979 -18.147 1.00 87.69 178 PRO A C 1
ATOM 1240 O O . PRO A 1 178 ? 2.921 2.953 -18.778 1.00 87.69 178 PRO A O 1
ATOM 1243 N N . ALA A 1 179 ? 2.763 4.141 -16.884 1.00 95.31 179 ALA A N 1
ATOM 1244 C CA . ALA A 1 179 ? 2.155 3.074 -16.092 1.00 95.31 179 ALA A CA 1
ATOM 1245 C C . ALA A 1 179 ? 1.021 3.579 -15.188 1.00 95.31 179 ALA A C 1
ATOM 1247 O O . ALA A 1 179 ? 1.037 4.719 -14.731 1.00 95.31 179 ALA A O 1
ATOM 1248 N N . ASP A 1 180 ? 0.064 2.696 -14.902 1.00 96.31 180 ASP A N 1
ATOM 1249 C CA . ASP A 1 180 ? -0.993 2.905 -13.904 1.00 96.31 180 ASP A CA 1
ATOM 1250 C C . ASP A 1 180 ? -0.547 2.393 -12.522 1.00 96.31 180 ASP A C 1
ATOM 1252 O O . ASP A 1 180 ? -0.984 2.889 -11.483 1.00 96.31 180 ASP A O 1
ATOM 1256 N N . VAL A 1 181 ? 0.348 1.400 -12.509 1.00 98.00 181 VAL A N 1
ATOM 1257 C CA . VAL A 1 181 ? 0.972 0.823 -11.315 1.00 98.00 181 VAL A CA 1
ATOM 1258 C C . VAL A 1 181 ? 2.481 0.784 -11.515 1.00 98.00 181 VAL A C 1
ATOM 1260 O O . VAL A 1 181 ? 2.963 0.188 -12.475 1.00 98.00 181 VAL A O 1
ATOM 1263 N N . VAL A 1 182 ? 3.234 1.354 -10.582 1.00 98.31 182 VAL A N 1
ATOM 1264 C CA . VAL A 1 182 ? 4.696 1.317 -10.553 1.00 98.31 182 VAL A CA 1
ATOM 1265 C C . VAL A 1 182 ? 5.159 0.454 -9.389 1.00 98.31 182 VAL A C 1
ATOM 1267 O O . VAL A 1 182 ? 4.867 0.758 -8.229 1.00 98.31 182 VAL A O 1
ATOM 1270 N N . VAL A 1 183 ? 5.880 -0.626 -9.707 1.00 98.12 183 VAL A N 1
ATOM 1271 C CA . VAL A 1 183 ? 6.343 -1.606 -8.725 1.00 98.12 183 VAL A CA 1
ATOM 1272 C C . VAL A 1 183 ? 7.803 -1.446 -8.315 1.00 98.12 183 VAL A C 1
ATOM 1274 O O . VAL A 1 183 ? 8.679 -1.195 -9.138 1.00 98.12 183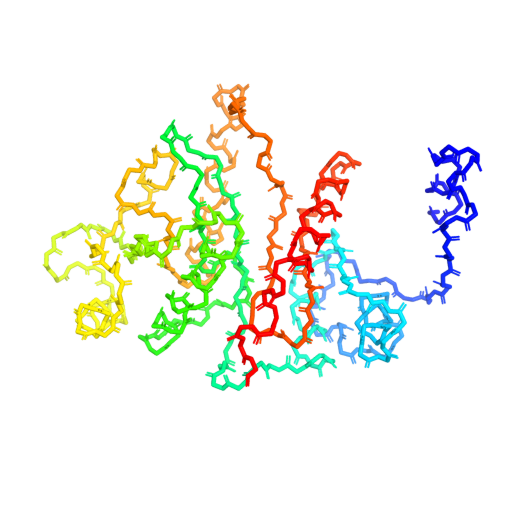 VAL A O 1
ATOM 1277 N N . THR A 1 184 ? 8.074 -1.617 -7.024 1.00 98.06 184 THR A N 1
ATOM 1278 C CA . THR A 1 184 ? 9.386 -1.488 -6.386 1.00 98.06 184 THR A CA 1
ATOM 1279 C C . THR A 1 184 ? 9.424 -2.215 -5.031 1.00 98.06 184 THR A C 1
ATOM 1281 O O . THR A 1 184 ? 8.401 -2.687 -4.522 1.00 98.06 184 THR A O 1
ATOM 1284 N N . ASP A 1 185 ? 10.615 -2.325 -4.437 1.00 97.00 185 ASP A N 1
ATOM 1285 C CA . ASP A 1 185 ? 10.790 -2.649 -3.018 1.00 97.00 185 ASP A CA 1
ATOM 1286 C C . ASP A 1 185 ? 10.361 -1.483 -2.112 1.00 97.00 185 ASP A C 1
ATOM 1288 O O . ASP A 1 185 ? 10.431 -0.316 -2.511 1.00 97.00 185 ASP A O 1
ATOM 1292 N N . GLY A 1 186 ? 9.973 -1.800 -0.873 1.00 96.19 186 GLY A N 1
ATOM 1293 C CA . GLY A 1 186 ? 9.453 -0.821 0.077 1.00 96.19 186 GLY A CA 1
ATOM 1294 C C . GLY A 1 186 ? 10.472 0.209 0.554 1.00 96.19 186 GLY A C 1
ATOM 1295 O O . GLY A 1 186 ? 10.069 1.288 0.981 1.00 96.19 186 GLY A O 1
ATOM 1296 N N . PHE A 1 187 ? 11.778 -0.068 0.467 1.00 96.12 187 PHE A N 1
ATOM 1297 C CA . PHE A 1 187 ? 12.794 0.929 0.806 1.00 96.12 187 PHE A CA 1
ATOM 1298 C C . PHE A 1 187 ? 12.827 2.027 -0.262 1.00 96.12 187 PHE A C 1
ATOM 1300 O O . PHE A 1 187 ? 12.620 3.202 0.045 1.00 96.12 187 PHE A O 1
ATOM 1307 N N . THR A 1 188 ? 13.007 1.639 -1.524 1.00 97.44 188 THR A N 1
ATOM 1308 C CA . THR A 1 188 ? 13.081 2.564 -2.659 1.00 97.44 188 THR A CA 1
ATOM 1309 C C . THR A 1 188 ? 11.756 3.296 -2.862 1.00 97.44 188 THR A C 1
ATOM 1311 O O . THR A 1 188 ? 11.751 4.510 -3.061 1.00 97.44 188 THR A O 1
ATOM 1314 N N . GLY A 1 189 ? 10.624 2.594 -2.755 1.00 97.44 189 GLY A N 1
ATOM 1315 C CA . GLY A 1 189 ? 9.306 3.208 -2.902 1.00 97.44 189 GLY A CA 1
ATOM 1316 C C . GLY A 1 189 ? 8.984 4.209 -1.798 1.00 97.44 189 GLY A C 1
ATOM 1317 O O . GLY A 1 189 ? 8.435 5.267 -2.092 1.00 97.44 189 GLY A O 1
ATOM 1318 N N . ASN A 1 190 ? 9.384 3.949 -0.547 1.00 95.56 190 ASN A N 1
ATOM 1319 C CA . ASN A 1 190 ? 9.203 4.922 0.532 1.00 95.56 190 ASN A CA 1
ATOM 1320 C C . ASN A 1 190 ? 10.084 6.166 0.333 1.00 95.56 190 ASN A C 1
ATOM 1322 O O . ASN A 1 190 ? 9.611 7.285 0.520 1.00 95.56 190 ASN A O 1
ATOM 1326 N N . VAL A 1 191 ? 11.346 5.995 -0.083 1.00 96.88 191 VAL A N 1
ATOM 1327 C CA . VAL A 1 191 ? 12.233 7.129 -0.404 1.00 96.88 191 VAL A CA 1
ATOM 1328 C C . VAL A 1 191 ? 11.634 7.981 -1.525 1.00 96.88 191 VAL A C 1
ATOM 1330 O O . VAL A 1 191 ? 11.533 9.199 -1.373 1.00 96.88 191 VAL A O 1
ATOM 1333 N N . LEU A 1 192 ? 11.176 7.353 -2.613 1.00 96.56 192 LEU A N 1
ATOM 1334 C CA . LEU A 1 192 ? 10.545 8.053 -3.732 1.00 9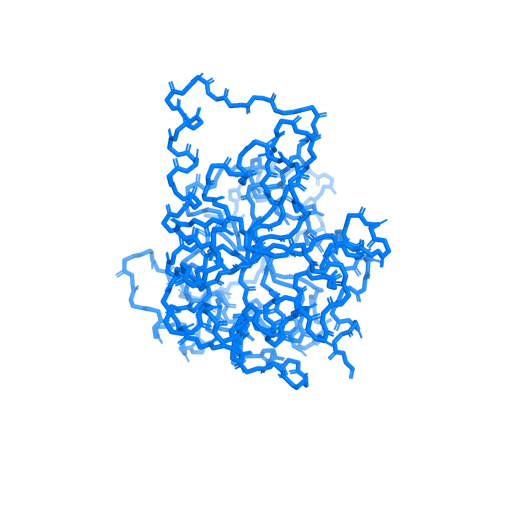6.56 192 LEU A CA 1
ATOM 1335 C C . LEU A 1 192 ? 9.256 8.767 -3.305 1.00 96.56 192 LEU A C 1
ATOM 1337 O O . LEU A 1 192 ? 9.089 9.944 -3.612 1.00 96.56 192 LEU A O 1
ATOM 1341 N N . LEU A 1 193 ? 8.381 8.094 -2.549 1.00 94.25 193 LEU A N 1
ATOM 1342 C CA . LEU A 1 193 ? 7.148 8.678 -2.017 1.00 94.25 193 LEU A CA 1
ATOM 1343 C C . LEU A 1 193 ? 7.438 9.949 -1.209 1.00 94.25 193 LEU A C 1
ATOM 1345 O O . LEU A 1 193 ? 6.832 10.988 -1.462 1.00 94.25 193 LEU A O 1
ATOM 1349 N N . LYS A 1 194 ? 8.391 9.890 -0.271 1.00 92.31 194 LYS A N 1
ATOM 1350 C CA . LYS A 1 194 ? 8.770 11.046 0.559 1.00 92.31 194 LYS A CA 1
ATOM 1351 C C . LYS A 1 194 ? 9.399 12.164 -0.264 1.00 92.31 194 LYS A C 1
ATOM 1353 O O . LYS A 1 194 ? 9.132 13.333 0.003 1.00 92.31 194 LYS A O 1
ATOM 1358 N N . GLY A 1 195 ? 10.197 11.811 -1.270 1.00 94.25 195 GLY A N 1
ATOM 1359 C CA . GLY A 1 195 ? 10.752 12.766 -2.224 1.00 94.25 195 GLY A CA 1
ATOM 1360 C C . GLY A 1 195 ? 9.661 13.518 -2.989 1.00 94.25 195 GLY A C 1
ATOM 1361 O O . GLY A 1 195 ? 9.694 14.745 -3.040 1.00 94.25 195 GLY A O 1
ATOM 1362 N N . ILE A 1 196 ? 8.662 12.803 -3.516 1.00 91.75 196 ILE A N 1
ATOM 1363 C CA . ILE A 1 196 ? 7.521 13.390 -4.236 1.00 91.75 196 ILE A CA 1
ATOM 1364 C C . ILE A 1 196 ? 6.680 14.270 -3.302 1.00 91.75 196 ILE A C 1
ATOM 1366 O O . ILE A 1 196 ? 6.376 15.408 -3.652 1.00 91.75 196 ILE A O 1
ATOM 1370 N N . GLU A 1 197 ? 6.343 13.788 -2.098 1.00 87.06 197 GLU A N 1
ATOM 1371 C CA . GLU A 1 197 ? 5.608 14.572 -1.092 1.00 87.06 197 GLU A CA 1
ATOM 1372 C C . GLU A 1 197 ? 6.340 15.887 -0.762 1.00 87.06 197 GLU A C 1
ATOM 1374 O O . GLU A 1 197 ? 5.720 16.951 -0.721 1.00 87.06 197 GLU A O 1
ATOM 1379 N N . GLY A 1 198 ? 7.663 15.827 -0.569 1.00 88.44 198 GLY A N 1
ATOM 1380 C CA . GLY A 1 198 ? 8.499 16.999 -0.307 1.00 88.44 198 GLY A CA 1
ATOM 1381 C C . GLY A 1 198 ? 8.573 17.960 -1.495 1.00 88.44 198 GLY A C 1
ATOM 1382 O O . GLY A 1 198 ? 8.418 19.167 -1.316 1.00 88.44 198 GLY A O 1
ATOM 1383 N N . ALA A 1 199 ? 8.750 17.442 -2.712 1.00 89.50 199 ALA A N 1
ATOM 1384 C CA . ALA A 1 199 ? 8.770 18.249 -3.930 1.00 89.50 199 ALA A CA 1
ATOM 1385 C C . ALA A 1 199 ? 7.434 18.974 -4.155 1.00 89.50 199 ALA A C 1
ATOM 1387 O O . ALA A 1 199 ? 7.424 20.166 -4.459 1.00 89.50 199 ALA A O 1
ATOM 1388 N N . PHE A 1 200 ? 6.305 18.295 -3.932 1.00 85.25 200 PHE A N 1
ATOM 1389 C CA . PHE A 1 200 ? 4.982 18.917 -3.998 1.00 85.25 200 PHE A CA 1
ATOM 1390 C C . PHE A 1 200 ? 4.802 20.000 -2.937 1.00 85.25 200 PHE A C 1
ATOM 1392 O O . PHE A 1 200 ? 4.267 21.058 -3.255 1.00 85.25 200 PHE A O 1
ATOM 1399 N N . ALA A 1 201 ? 5.275 19.786 -1.706 1.00 82.56 201 ALA A N 1
ATOM 1400 C CA . ALA A 1 201 ? 5.228 20.815 -0.668 1.00 82.56 201 ALA A CA 1
ATOM 1401 C C . ALA A 1 201 ? 6.048 22.063 -1.050 1.00 82.56 201 ALA A C 1
ATOM 1403 O O . ALA A 1 201 ? 5.576 23.183 -0.860 1.00 82.56 201 ALA A O 1
ATOM 1404 N N . LEU A 1 202 ? 7.237 21.883 -1.641 1.00 86.12 202 LEU A N 1
ATOM 1405 C CA . LEU A 1 202 ? 8.085 22.985 -2.118 1.00 86.12 202 LEU A CA 1
ATOM 1406 C C . LEU A 1 202 ? 7.468 23.750 -3.295 1.00 86.12 202 LEU A C 1
ATOM 1408 O O . LEU A 1 202 ? 7.617 24.966 -3.376 1.00 86.12 202 LEU A O 1
ATOM 1412 N N . ALA A 1 203 ? 6.753 23.060 -4.183 1.00 84.62 203 ALA A N 1
ATOM 1413 C CA . ALA A 1 203 ? 6.090 23.657 -5.341 1.00 84.62 203 ALA A CA 1
ATOM 1414 C C . ALA A 1 203 ? 4.803 24.444 -4.998 1.00 84.62 203 ALA A C 1
ATOM 1416 O O . ALA A 1 203 ? 4.107 24.891 -5.905 1.00 84.62 203 ALA A O 1
ATOM 1417 N N . GLY A 1 204 ? 4.475 24.622 -3.710 1.00 76.94 204 GLY A N 1
ATOM 1418 C CA . GLY A 1 204 ? 3.246 25.293 -3.260 1.00 76.94 204 GLY A CA 1
ATOM 1419 C C . GLY A 1 204 ? 2.036 24.363 -3.127 1.00 76.94 204 GLY A C 1
ATOM 1420 O O . GLY A 1 204 ? 0.909 24.832 -2.980 1.00 76.94 204 GLY A O 1
ATOM 1421 N N . GLY A 1 205 ? 2.270 23.049 -3.143 1.00 65.50 205 GLY A N 1
ATOM 1422 C CA . GLY A 1 205 ? 1.247 22.013 -3.187 1.00 65.50 205 GLY A CA 1
ATOM 1423 C C . GLY A 1 205 ? 0.819 21.694 -4.617 1.00 65.50 205 GLY A C 1
ATOM 1424 O O . GLY A 1 205 ? 0.748 22.558 -5.484 1.00 65.50 205 GLY A O 1
ATOM 1425 N N . VAL A 1 206 ? 0.484 20.430 -4.866 1.00 55.12 206 VAL A N 1
ATOM 1426 C CA . VAL A 1 206 ? -0.313 20.061 -6.039 1.00 55.12 206 VAL A CA 1
ATOM 1427 C C . VAL A 1 206 ? -1.756 20.020 -5.572 1.00 55.12 206 VAL A C 1
ATOM 1429 O O . VAL A 1 206 ? -2.084 19.243 -4.677 1.00 55.12 206 VAL A O 1
ATOM 1432 N N . ALA A 1 207 ? -2.622 20.839 -6.160 1.00 51.16 207 ALA A N 1
ATOM 1433 C CA . ALA A 1 207 ? -4.057 20.596 -6.119 1.00 51.16 207 ALA A CA 1
ATOM 1434 C C . ALA A 1 207 ? -4.412 19.743 -7.348 1.00 51.16 207 ALA A C 1
ATOM 1436 O O . ALA A 1 207 ? -4.395 20.281 -8.455 1.00 51.16 207 ALA A O 1
ATOM 1437 N N . PRO A 1 208 ? -4.708 18.435 -7.223 1.00 51.41 208 PRO A N 1
ATOM 1438 C CA . PRO A 1 208 ? -5.090 17.634 -8.371 1.00 51.41 208 PRO A CA 1
ATOM 1439 C C . PRO A 1 208 ? -6.625 17.582 -8.520 1.00 51.41 208 PRO A C 1
ATOM 1441 O O . PRO A 1 208 ? -7.354 17.637 -7.526 1.00 51.41 208 PRO A O 1
ATOM 1444 N N . PRO A 1 209 ? -7.138 17.406 -9.750 1.00 47.84 209 PRO A N 1
ATOM 1445 C CA . PRO A 1 209 ? -8.563 17.491 -10.110 1.00 47.84 209 PRO A CA 1
ATOM 1446 C C . PRO A 1 209 ? -9.477 16.399 -9.504 1.00 47.84 209 PRO A C 1
ATOM 1448 O O . PRO A 1 209 ? -10.684 16.398 -9.741 1.00 47.84 209 PRO A O 1
ATOM 1451 N N . ARG A 1 210 ? -8.932 15.475 -8.698 1.00 52.25 210 ARG A N 1
ATOM 1452 C CA . ARG A 1 210 ? -9.638 14.433 -7.931 1.00 52.25 210 ARG A CA 1
ATOM 1453 C C . ARG A 1 210 ? -8.908 14.214 -6.600 1.00 52.25 210 ARG A C 1
ATOM 1455 O O . ARG A 1 210 ? -7.695 14.028 -6.601 1.00 52.25 210 ARG A O 1
ATOM 1462 N N . GLN A 1 211 ? -9.628 14.202 -5.474 1.00 61.53 211 GLN A N 1
ATOM 1463 C CA . GLN A 1 211 ? -9.058 13.915 -4.148 1.00 61.53 211 GLN A CA 1
ATOM 1464 C C . GLN A 1 211 ? -8.491 12.486 -4.097 1.00 61.53 211 GLN A C 1
ATOM 1466 O O . GLN A 1 211 ? -9.222 11.515 -3.895 1.00 61.53 211 GLN A O 1
ATOM 1471 N N . VAL A 1 212 ? -7.180 12.356 -4.291 1.00 72.81 212 VAL A N 1
ATOM 1472 C CA . VAL A 1 212 ? -6.447 11.117 -4.030 1.00 72.81 212 VAL A CA 1
ATOM 1473 C C . VAL A 1 212 ? -6.261 10.980 -2.514 1.00 72.81 212 VAL A C 1
ATOM 1475 O O . VAL A 1 212 ? -5.829 11.944 -1.876 1.00 72.81 212 VAL A O 1
ATOM 1478 N N . PRO A 1 213 ? -6.595 9.829 -1.901 1.00 77.81 213 PRO A N 1
ATOM 1479 C CA . PRO A 1 213 ? -6.426 9.664 -0.466 1.00 77.81 213 PRO A CA 1
ATOM 1480 C C . PRO A 1 213 ? -4.963 9.747 -0.048 1.00 77.81 213 PRO A C 1
ATOM 1482 O O . PRO A 1 213 ? -4.112 9.072 -0.620 1.00 77.81 213 PRO A O 1
ATOM 1485 N N . ARG A 1 214 ? -4.675 10.509 1.012 1.00 82.06 214 ARG A N 1
ATOM 1486 C CA . ARG A 1 214 ? -3.351 10.544 1.657 1.00 82.06 214 ARG A CA 1
ATOM 1487 C C . ARG A 1 214 ? -3.183 9.363 2.615 1.00 82.06 214 ARG A C 1
ATOM 1489 O O . ARG A 1 214 ? -2.945 9.519 3.812 1.00 82.06 214 ARG A O 1
ATOM 1496 N N . ALA A 1 215 ? -3.366 8.168 2.067 1.00 90.62 215 ALA A N 1
ATOM 1497 C CA . ALA A 1 215 ? -3.281 6.902 2.771 1.00 90.62 215 ALA A CA 1
ATOM 1498 C C . ALA A 1 215 ? -2.845 5.784 1.815 1.00 90.62 215 ALA A C 1
ATOM 1500 O O . ALA A 1 215 ? -3.104 5.842 0.613 1.00 90.62 215 ALA A O 1
ATOM 1501 N N . ALA A 1 216 ? -2.208 4.753 2.361 1.00 95.06 216 ALA A N 1
ATOM 1502 C CA . ALA A 1 216 ? -1.791 3.563 1.636 1.00 95.06 216 ALA A CA 1
ATOM 1503 C C . ALA A 1 216 ? -2.634 2.350 2.048 1.00 95.06 216 ALA A C 1
ATOM 1505 O O . ALA A 1 216 ? -2.928 2.155 3.227 1.00 95.06 216 ALA A O 1
ATOM 1506 N N . ALA A 1 217 ? -3.007 1.513 1.085 1.00 97.00 217 ALA A N 1
ATOM 1507 C CA . ALA A 1 217 ? -3.689 0.249 1.340 1.00 97.00 217 ALA A CA 1
ATOM 1508 C C . ALA A 1 217 ? -2.662 -0.870 1.543 1.00 97.00 217 ALA A C 1
ATOM 1510 O O . ALA A 1 217 ? -1.754 -1.028 0.730 1.00 97.00 217 ALA A O 1
ATOM 1511 N N . LEU A 1 218 ? -2.806 -1.671 2.599 1.00 97.50 218 LEU A N 1
ATOM 1512 C CA . LEU A 1 218 ? -1.983 -2.861 2.802 1.00 97.50 218 LEU A CA 1
ATOM 1513 C C . LEU A 1 218 ? -2.580 -4.035 2.024 1.00 97.50 218 LEU A C 1
ATOM 1515 O O . LEU A 1 21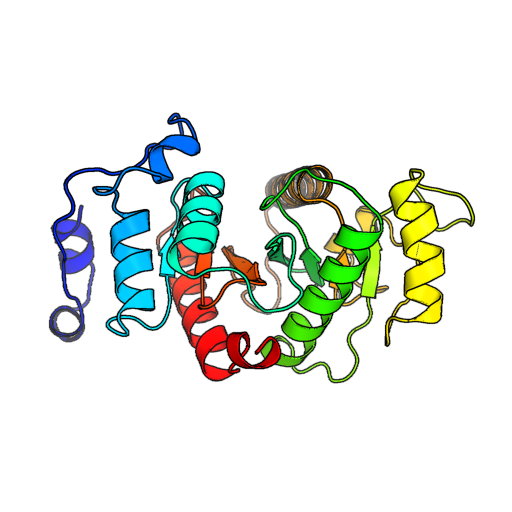8 ? -3.664 -4.526 2.339 1.00 97.50 218 LEU A O 1
ATOM 1519 N N . LEU A 1 219 ? -1.860 -4.483 1.003 1.00 97.00 219 LEU A N 1
ATOM 1520 C CA . LEU A 1 219 ? -2.264 -5.565 0.118 1.00 97.00 219 LEU A CA 1
ATOM 1521 C C . LEU A 1 219 ? -1.682 -6.903 0.574 1.00 97.00 219 LEU A C 1
ATOM 1523 O O . LEU A 1 219 ? -0.607 -6.963 1.171 1.00 97.00 219 LEU A O 1
ATOM 1527 N N . GLY A 1 220 ? -2.378 -7.990 0.234 1.00 95.31 220 GLY A N 1
ATOM 1528 C CA . GLY A 1 220 ? -1.899 -9.355 0.457 1.00 95.31 220 GLY A CA 1
ATOM 1529 C C . GLY A 1 220 ? -2.145 -9.924 1.861 1.00 95.31 220 GLY A C 1
ATOM 1530 O O . GLY A 1 220 ? -1.572 -10.959 2.202 1.00 95.31 220 GLY A O 1
ATOM 1531 N N . VAL A 1 221 ? -2.995 -9.278 2.663 1.00 95.75 221 VAL A N 1
ATOM 1532 C CA . VAL A 1 221 ? -3.475 -9.778 3.965 1.00 95.75 221 VAL A CA 1
ATOM 1533 C C . VAL A 1 221 ? -4.970 -10.110 3.925 1.00 95.75 221 VAL A C 1
ATOM 1535 O O . VAL A 1 221 ? -5.698 -9.609 3.064 1.00 95.75 221 VAL A O 1
ATOM 1538 N N . GLY A 1 222 ? -5.431 -10.922 4.883 1.00 93.31 222 GLY A N 1
ATOM 1539 C CA . GLY A 1 222 ? -6.798 -11.463 4.949 1.00 93.31 222 GLY A CA 1
ATOM 1540 C C . GLY A 1 222 ? -7.923 -10.469 5.281 1.00 93.31 222 GLY A C 1
ATOM 1541 O O . GLY A 1 222 ? -9.028 -10.897 5.608 1.00 93.31 222 GLY A O 1
ATOM 1542 N N . GLY A 1 223 ? -7.680 -9.157 5.204 1.00 94.06 223 GLY A N 1
ATOM 1543 C CA . GLY A 1 223 ? -8.667 -8.114 5.497 1.00 94.06 223 GLY A CA 1
ATOM 1544 C C . GLY A 1 223 ? -8.277 -6.744 4.938 1.00 94.06 223 GLY A C 1
ATOM 1545 O O . GLY A 1 223 ? -7.185 -6.560 4.405 1.00 94.06 223 GLY A O 1
ATOM 1546 N N . THR A 1 224 ? -9.181 -5.769 5.036 1.00 96.62 224 THR A N 1
ATOM 1547 C CA . THR A 1 224 ? -8.939 -4.409 4.534 1.00 96.62 224 THR A CA 1
ATOM 1548 C C . THR A 1 224 ? -8.199 -3.580 5.580 1.00 96.62 224 THR A C 1
ATOM 1550 O O . THR A 1 224 ? -8.736 -3.291 6.647 1.00 96.62 224 THR A O 1
ATOM 1553 N N . VAL A 1 225 ? -6.974 -3.162 5.267 1.00 97.56 225 VAL A N 1
ATOM 1554 C CA . VAL A 1 225 ? -6.142 -2.347 6.161 1.00 97.56 225 VAL A CA 1
ATOM 1555 C C . VAL A 1 225 ? -5.618 -1.132 5.399 1.00 97.56 225 VAL A C 1
ATOM 1557 O O . VAL A 1 225 ? -5.051 -1.266 4.316 1.00 97.56 225 VAL A O 1
ATOM 1560 N N . VAL A 1 226 ? -5.815 0.055 5.967 1.00 97.31 226 VAL A N 1
ATOM 1561 C CA . VAL A 1 226 ? -5.395 1.346 5.417 1.00 97.31 226 VAL A CA 1
ATOM 1562 C C . VAL A 1 226 ? -4.509 2.066 6.430 1.00 97.31 226 VAL A C 1
ATOM 1564 O O . VAL A 1 226 ? -4.841 2.177 7.611 1.00 97.31 226 VAL A O 1
ATOM 1567 N N . VAL A 1 227 ? -3.373 2.567 5.955 1.00 95.94 227 VAL A N 1
ATOM 1568 C CA . VAL A 1 227 ? -2.372 3.283 6.745 1.00 95.94 227 VAL A CA 1
ATOM 1569 C C . VAL A 1 227 ? -2.304 4.728 6.266 1.00 95.94 227 VAL A C 1
ATOM 1571 O O . VAL A 1 227 ? -1.905 5.000 5.136 1.00 95.94 227 VAL A O 1
ATOM 1574 N N . CYS A 1 228 ? -2.695 5.661 7.122 1.00 92.00 228 CYS A N 1
ATOM 1575 C CA . CYS A 1 228 ? -2.530 7.091 6.903 1.00 92.00 228 CYS A CA 1
ATOM 1576 C C . CYS A 1 228 ? -1.129 7.540 7.345 1.00 92.00 228 CYS A C 1
ATOM 1578 O O . CYS A 1 228 ? -0.446 6.861 8.111 1.00 92.00 228 CYS A O 1
ATOM 1580 N N . HIS A 1 229 ? -0.694 8.709 6.880 1.00 83.25 229 HIS A N 1
ATOM 1581 C CA . HIS A 1 229 ? 0.575 9.301 7.308 1.00 83.25 229 HIS A CA 1
ATOM 1582 C C . HIS A 1 229 ? 0.574 9.581 8.827 1.00 83.25 229 HIS A C 1
ATOM 1584 O O . HIS A 1 229 ? -0.447 9.979 9.378 1.00 83.25 229 HIS A O 1
ATOM 1590 N N . GLY A 1 230 ? 1.723 9.469 9.504 1.00 77.56 230 GLY A N 1
ATOM 1591 C CA . GLY A 1 230 ? 1.834 9.748 10.951 1.00 77.56 230 GLY A CA 1
ATOM 1592 C C . GLY A 1 230 ? 1.547 11.202 11.374 1.00 77.56 230 GLY A C 1
ATOM 1593 O O . GLY A 1 230 ? 1.393 11.485 12.554 1.00 77.56 230 GLY A O 1
ATOM 1594 N N . ALA A 1 231 ? 1.455 12.114 10.406 1.00 78.75 231 ALA A N 1
ATOM 1595 C CA . ALA A 1 231 ? 1.098 13.524 10.557 1.00 78.75 231 ALA A CA 1
ATOM 1596 C C . ALA A 1 231 ? -0.271 13.823 9.913 1.00 78.75 231 ALA A C 1
ATOM 1598 O O . ALA A 1 231 ? -0.539 14.950 9.501 1.00 78.75 231 ALA A O 1
ATOM 1599 N N . ALA A 1 232 ? -1.108 12.792 9.749 1.00 81.75 232 ALA A N 1
ATOM 1600 C CA . ALA A 1 232 ? -2.433 12.905 9.158 1.00 81.75 232 ALA A CA 1
ATOM 1601 C C . ALA A 1 232 ? -3.310 13.888 9.945 1.00 81.75 232 ALA A C 1
ATOM 1603 O O . ALA A 1 232 ? -3.483 13.774 11.158 1.00 81.75 232 ALA A O 1
ATOM 1604 N N . SER A 1 233 ? -3.909 14.826 9.221 1.00 84.62 233 SER A N 1
ATOM 1605 C CA . SER A 1 233 ? -5.003 15.661 9.703 1.00 84.62 233 SER A CA 1
ATOM 1606 C C . SER A 1 233 ? -6.315 14.869 9.779 1.00 84.62 233 SER A C 1
ATOM 1608 O O . SER A 1 233 ? -6.435 13.760 9.248 1.00 84.62 233 SER A O 1
ATOM 1610 N N . GLY A 1 234 ? -7.359 15.471 10.359 1.00 83.44 234 GLY A N 1
ATOM 1611 C CA . GLY A 1 234 ? -8.708 14.892 10.334 1.00 83.44 234 GLY A CA 1
ATOM 1612 C C . GLY A 1 234 ? -9.222 14.620 8.913 1.00 83.44 234 GLY A C 1
ATOM 1613 O O . GLY A 1 234 ? -9.885 13.612 8.681 1.00 83.44 234 GLY A O 1
ATOM 1614 N N . THR A 1 235 ? -8.856 15.462 7.939 1.00 84.75 235 THR A N 1
ATOM 1615 C CA . THR A 1 235 ? -9.227 15.255 6.528 1.00 84.75 235 THR A CA 1
ATOM 1616 C C . THR A 1 235 ? -8.507 14.063 5.897 1.00 84.75 235 THR A C 1
ATOM 1618 O O . THR A 1 235 ? -9.119 13.308 5.142 1.00 84.75 235 THR A O 1
ATOM 1621 N N . ASP A 1 236 ? -7.242 13.833 6.262 1.00 85.94 236 ASP A N 1
ATOM 1622 C CA . ASP A 1 236 ? -6.472 12.676 5.795 1.00 85.94 236 ASP A CA 1
ATOM 1623 C C . ASP A 1 236 ? -7.059 11.373 6.363 1.00 85.94 236 ASP A C 1
ATOM 1625 O O . ASP A 1 236 ? -7.230 10.394 5.636 1.00 85.94 236 ASP A O 1
ATOM 1629 N N . LEU A 1 237 ? -7.447 11.372 7.645 1.00 89.00 237 LEU A N 1
ATOM 1630 C CA . LEU A 1 237 ? -8.140 10.247 8.279 1.00 89.00 237 LEU A CA 1
ATOM 1631 C C . LEU A 1 237 ? -9.505 9.970 7.641 1.00 89.00 237 LEU A C 1
ATOM 1633 O O . LEU A 1 237 ? -9.801 8.818 7.324 1.00 89.00 237 LEU A O 1
ATOM 1637 N N . ALA A 1 238 ? -10.315 11.003 7.399 1.00 88.88 238 ALA A N 1
ATOM 1638 C CA . ALA A 1 238 ? -11.600 10.859 6.714 1.00 88.88 238 ALA A CA 1
ATOM 1639 C C . ALA A 1 238 ? -11.427 10.266 5.306 1.00 88.88 238 ALA A C 1
ATOM 1641 O O . ALA A 1 238 ? -12.171 9.367 4.908 1.00 88.88 238 ALA A O 1
ATOM 1642 N N . SER A 1 239 ? -10.398 10.706 4.578 1.00 88.88 239 SER A N 1
ATOM 1643 C CA . SER A 1 239 ? -10.050 10.155 3.269 1.00 88.88 239 SER A CA 1
ATOM 1644 C C . SER A 1 239 ? -9.583 8.694 3.352 1.00 88.88 239 SER A C 1
ATOM 1646 O O . SER A 1 239 ? -9.989 7.865 2.536 1.00 88.88 239 SER A O 1
ATOM 1648 N N . GLY A 1 240 ? -8.813 8.335 4.384 1.00 93.38 240 GLY A N 1
ATOM 1649 C CA . GLY A 1 240 ? -8.437 6.949 4.678 1.00 93.38 240 GLY A CA 1
ATOM 1650 C C . GLY A 1 240 ? -9.641 6.048 4.982 1.00 93.38 240 GLY A C 1
ATOM 1651 O O . GLY A 1 240 ? -9.716 4.929 4.474 1.00 93.38 240 GLY A O 1
ATOM 1652 N N . ILE A 1 241 ? -10.627 6.546 5.737 1.00 93.62 241 ILE A N 1
ATOM 1653 C CA . ILE A 1 241 ? -11.899 5.845 5.994 1.00 93.62 241 ILE A CA 1
ATOM 1654 C C . ILE A 1 241 ? -12.686 5.652 4.695 1.00 93.62 241 ILE A C 1
ATOM 1656 O O . ILE A 1 241 ? -13.168 4.550 4.427 1.00 93.62 241 ILE A O 1
ATOM 1660 N N . ALA A 1 242 ? -12.774 6.683 3.851 1.00 92.69 242 ALA A N 1
ATOM 1661 C CA . ALA A 1 242 ? -13.425 6.579 2.547 1.00 92.69 242 ALA A CA 1
ATOM 1662 C C . ALA A 1 242 ? -12.722 5.558 1.633 1.00 92.69 242 ALA A C 1
ATOM 1664 O O . ALA A 1 242 ? -13.390 4.763 0.967 1.00 92.69 242 ALA A O 1
ATOM 1665 N N . LEU A 1 243 ? -11.385 5.524 1.632 1.00 93.56 243 LEU A N 1
ATOM 1666 C CA . LEU A 1 243 ? -10.607 4.517 0.911 1.00 93.56 243 LEU A CA 1
ATOM 1667 C C . LEU A 1 243 ? -10.909 3.105 1.430 1.00 93.56 243 LEU A C 1
ATOM 1669 O O . LEU A 1 243 ? -11.206 2.222 0.629 1.00 93.56 243 LEU A O 1
ATOM 1673 N N . ALA A 1 244 ? -10.899 2.893 2.747 1.00 95.31 244 ALA A N 1
ATOM 1674 C CA . ALA A 1 244 ? -11.222 1.601 3.352 1.00 95.31 244 ALA A CA 1
ATOM 1675 C C . ALA A 1 244 ? -12.630 1.114 2.965 1.00 95.31 244 ALA A C 1
ATOM 1677 O O . ALA A 1 244 ? -12.800 -0.044 2.577 1.00 95.31 244 ALA A O 1
ATOM 1678 N N . ALA A 1 245 ? -13.628 2.003 2.993 1.00 94.12 245 ALA A N 1
ATOM 1679 C CA . ALA A 1 245 ? -14.989 1.685 2.567 1.00 94.12 245 ALA A CA 1
ATOM 1680 C C . ALA A 1 245 ? -15.050 1.278 1.085 1.00 94.12 245 ALA A C 1
ATOM 1682 O O . ALA A 1 245 ? -15.663 0.263 0.751 1.00 94.12 245 ALA A O 1
ATOM 1683 N N . ARG A 1 246 ? -14.360 2.012 0.201 1.00 92.81 246 ARG A N 1
ATOM 1684 C CA . ARG A 1 246 ? -14.275 1.677 -1.231 1.00 92.81 246 ARG A CA 1
ATOM 1685 C C . ARG A 1 246 ? -13.597 0.329 -1.468 1.00 92.81 246 ARG A C 1
ATOM 1687 O O . ARG A 1 246 ? -14.108 -0.469 -2.243 1.00 92.81 246 ARG A O 1
ATOM 1694 N N . LEU A 1 247 ? -12.484 0.048 -0.789 1.00 92.75 247 LEU A N 1
ATOM 1695 C CA . LEU A 1 247 ? -11.773 -1.234 -0.904 1.00 92.75 247 LEU A CA 1
ATOM 1696 C C . LEU A 1 247 ? -12.636 -2.416 -0.456 1.00 92.75 247 LEU A C 1
ATOM 1698 O O . LEU A 1 247 ? -12.562 -3.496 -1.045 1.00 92.75 247 LEU A O 1
ATOM 1702 N N . ARG A 1 248 ? -13.471 -2.211 0.569 1.00 90.56 248 ARG A N 1
ATOM 1703 C CA . ARG A 1 248 ? -14.432 -3.223 1.007 1.00 90.56 248 ARG A CA 1
ATOM 1704 C C . ARG A 1 248 ? -15.525 -3.454 -0.034 1.00 90.56 248 ARG A C 1
ATOM 1706 O O . ARG A 1 248 ? -15.853 -4.606 -0.292 1.00 90.56 248 ARG A O 1
ATOM 1713 N N . GLN A 1 249 ? -16.066 -2.390 -0.627 1.00 90.56 249 GLN A N 1
ATOM 1714 C CA . GLN A 1 249 ? -17.124 -2.461 -1.645 1.00 90.56 249 GLN A CA 1
ATOM 1715 C C . GLN A 1 249 ? -16.659 -3.116 -2.950 1.00 90.56 249 GLN A C 1
ATOM 1717 O O . GLN A 1 249 ? -17.453 -3.759 -3.627 1.00 90.56 249 GLN A O 1
ATOM 1722 N N . THR A 1 250 ? -15.379 -2.983 -3.302 1.00 88.00 250 THR A N 1
ATOM 1723 C CA . THR A 1 250 ? -14.806 -3.606 -4.506 1.00 88.00 250 THR A CA 1
ATOM 1724 C C . THR A 1 250 ? -14.359 -5.054 -4.286 1.00 88.00 250 THR A C 1
ATOM 1726 O O . THR A 1 250 ? -13.798 -5.660 -5.200 1.00 88.00 250 THR A O 1
ATOM 1729 N N . ASN A 1 251 ? -14.593 -5.616 -3.090 1.00 84.19 251 ASN A N 1
ATOM 1730 C CA . ASN A 1 251 ? -14.212 -6.976 -2.698 1.00 84.19 251 ASN A CA 1
ATOM 1731 C C . ASN A 1 251 ? -12.742 -7.309 -3.005 1.00 84.19 251 ASN A C 1
ATOM 1733 O O . ASN A 1 251 ? -12.409 -8.434 -3.372 1.00 84.19 251 ASN A O 1
ATOM 1737 N N . LEU A 1 252 ? -11.835 -6.337 -2.842 1.00 83.75 252 LEU A N 1
ATOM 1738 C CA . LEU A 1 252 ? -10.420 -6.514 -3.182 1.00 83.75 252 LEU A CA 1
ATOM 1739 C C . LEU A 1 252 ? -9.786 -7.720 -2.469 1.00 83.75 252 LEU A C 1
ATOM 1741 O O . LEU A 1 252 ? -8.996 -8.439 -3.069 1.00 83.75 252 LEU A O 1
ATOM 1745 N N . VAL A 1 253 ? -10.137 -7.956 -1.202 1.00 77.12 253 VAL A N 1
ATOM 1746 C CA . VAL A 1 253 ? -9.591 -9.070 -0.405 1.00 77.12 253 VAL A CA 1
ATOM 1747 C C . VAL A 1 253 ? -9.977 -10.432 -0.993 1.00 77.12 253 VAL A C 1
ATOM 1749 O O . VAL A 1 253 ? -9.187 -11.369 -0.929 1.00 77.12 253 VAL A O 1
ATOM 1752 N N . GLU A 1 254 ? -11.159 -10.542 -1.603 1.00 76.12 254 GLU A N 1
ATOM 1753 C CA . GLU A 1 254 ? -11.655 -11.791 -2.194 1.00 76.12 254 GLU A CA 1
ATOM 1754 C C . GLU A 1 254 ? -10.943 -12.140 -3.504 1.00 76.12 254 GLU A C 1
ATOM 1756 O O . GLU A 1 254 ? -10.887 -13.308 -3.859 1.00 76.12 254 GLU A O 1
ATOM 1761 N N . VAL A 1 255 ? -10.327 -11.165 -4.185 1.00 73.62 255 VAL A N 1
ATOM 1762 C CA . VAL A 1 255 ? -9.534 -11.403 -5.411 1.00 73.62 255 VAL A CA 1
ATOM 1763 C C . VAL A 1 255 ? -8.327 -12.305 -5.153 1.00 73.62 255 VAL A C 1
ATOM 1765 O O . VAL A 1 255 ? -7.812 -12.932 -6.072 1.00 73.62 255 VAL A O 1
ATOM 1768 N N . TYR A 1 256 ? -7.862 -12.349 -3.908 1.00 68.75 256 TYR A N 1
ATOM 1769 C CA . TYR A 1 256 ? -6.666 -13.079 -3.515 1.00 68.75 256 TYR A CA 1
ATOM 1770 C C . TYR A 1 256 ? -6.960 -14.403 -2.794 1.00 68.75 256 TYR A C 1
ATOM 1772 O O . TYR A 1 256 ? -6.009 -15.040 -2.344 1.00 68.75 256 TYR A O 1
ATOM 1780 N N . ARG A 1 257 ? -8.235 -14.761 -2.593 1.00 60.28 257 ARG A N 1
ATOM 1781 C CA . ARG A 1 257 ? -8.647 -16.034 -1.982 1.00 60.28 257 ARG A CA 1
ATOM 1782 C C . ARG A 1 257 ? -8.718 -17.127 -3.037 1.00 60.28 257 ARG A C 1
ATOM 1784 O O . ARG A 1 257 ? -8.285 -18.248 -2.700 1.00 60.28 257 ARG A O 1
#